Protein AF-A0A8H5LXK2-F1 (afdb_monomer_lite)

Secondary structure (DSSP, 8-state):
----S--------------------------S---SSSHHHHHHHHHHHHHTT--S-EEEEEEEE-TTSPEEEEEEEES----B-HHHHHHHHHHHHHH-GGGT--TT-BGGGT-TT---SSHHHHHH-BHHHHHTT-S-PPP-GGG--TT--HHHHHHHGGGSPPSS-TTT-STTHHHHIIIIITTTT-TT--S-HHHHHHTT--PPP---SS--TTT-TT------PPPP---BTTTB--B--HHHHHHHHHHHHTTTB-TTT--BSS-HHHHHHHHS---------

pLDDT: mean 71.02, std 19.87, range [22.08, 96.06]

Organism: NCBI:txid182062

Sequence (289 aa):
MFFDKILLLLAFLALPAVHSQLLGLPVKRQDAVRNVLDLDFDQFVQQILDDWNVSAGLGVAIVQKKADDTWSIETKGYGIAEGDGSKTFTAMATGLLVSNESLSLSWKTKITSILPDWGLNDSYATSHSIILDLMGHRTGLPHHDLMYEANVSSSDMLTRIKYLKPSAEFREEWHYARFVKDNIFVPLGLNQTTFDSNSAEKSGYLAQGFVRDKVNETENIFGRGIPRVLPIGILISGAGGAVMSVKDAATWLQSLLLLGQNPATGEVVIPSEVVETTVSGLGIVFGIA

Foldseek 3Di:
DPPPPDDDDDDDDDDDDDDDPPDPDPPPPVLPPDDPCDPVVVVVLVCVCVVLVAQAKDKDWDWDQHPVRDIDIDIDMDHHDWDKDQLLVLLLVVLVCCPPPVNVHHQQAQVCVVDVLAAALDPCLNGRDGNVCVSVVQSQQDDDPVQPDPPQDPSNVRNCNNVGDGQDDGNADPRDFVVCCPVPCVVVVVVQDTPDPVSNVVVVNDDDDDDAPPDPCVVDPPDNHDHDDDPDDDADRNVTDRIDHSVVVNQVVVCLVVLQARPVPRDRNGHSVSSCVSPDDDDPPDDDD

Structure (mmCIF, N/CA/C/O backbone):
data_AF-A0A8H5LXK2-F1
#
_entry.id   AF-A0A8H5LXK2-F1
#
loop_
_atom_site.group_PDB
_atom_site.id
_atom_site.type_symbol
_atom_site.label_atom_id
_atom_site.label_alt_id
_atom_site.label_comp_id
_atom_site.label_asym_id
_atom_site.label_entity_id
_atom_site.label_seq_id
_atom_site.pdbx_PDB_ins_code
_atom_site.Cartn_x
_atom_site.Cartn_y
_atom_site.Cartn_z
_atom_site.occupancy
_atom_site.B_iso_or_equiv
_atom_site.auth_seq_id
_atom_site.auth_comp_id
_atom_site.auth_asym_id
_atom_site.auth_atom_id
_atom_site.pdbx_PDB_model_num
ATOM 1 N N . MET A 1 1 ? -19.174 -58.463 -8.163 1.00 38.31 1 MET A N 1
ATOM 2 C CA . MET A 1 1 ? -19.222 -58.309 -6.691 1.00 38.31 1 MET A CA 1
ATOM 3 C C . MET A 1 1 ? -18.187 -57.250 -6.326 1.00 38.31 1 MET A C 1
ATOM 5 O O . MET A 1 1 ? -17.068 -57.404 -6.790 1.00 38.31 1 MET A O 1
ATOM 9 N N . PHE A 1 2 ? -18.572 -56.190 -5.598 1.00 28.41 2 PHE A N 1
ATOM 10 C CA . PHE A 1 2 ? -17.819 -54.925 -5.380 1.00 28.41 2 PHE A CA 1
ATOM 11 C C . PHE A 1 2 ? -17.854 -53.842 -6.491 1.00 28.41 2 PHE A C 1
ATOM 13 O O . PHE A 1 2 ? -16.866 -53.155 -6.705 1.00 28.41 2 PHE A O 1
ATOM 20 N N . PHE A 1 3 ? -19.010 -53.604 -7.130 1.00 27.69 3 PHE A N 1
ATOM 21 C CA . PHE A 1 3 ? -19.255 -52.373 -7.919 1.00 27.69 3 PHE A CA 1
ATOM 22 C C . PHE A 1 3 ? -20.717 -51.867 -7.803 1.00 27.69 3 PHE A C 1
ATOM 24 O O . PHE A 1 3 ? -21.325 -51.474 -8.788 1.00 27.69 3 PHE A O 1
ATOM 31 N N . ASP A 1 4 ? -21.294 -51.878 -6.590 1.00 28.50 4 ASP A N 1
ATOM 32 C CA . ASP A 1 4 ? -22.741 -51.633 -6.367 1.00 28.50 4 ASP A CA 1
ATOM 33 C C . ASP A 1 4 ? -23.089 -50.603 -5.267 1.00 28.50 4 ASP A C 1
ATOM 35 O O . ASP A 1 4 ? -24.228 -50.546 -4.804 1.00 28.50 4 ASP A O 1
ATOM 39 N N . LYS A 1 5 ? -22.138 -49.777 -4.800 1.00 28.64 5 LYS A N 1
ATOM 40 C CA . LYS A 1 5 ? -22.424 -48.712 -3.812 1.00 28.64 5 LYS A CA 1
ATOM 41 C C . LYS A 1 5 ? -21.629 -47.429 -4.060 1.00 28.64 5 LYS A C 1
ATOM 43 O O . LYS A 1 5 ? -20.583 -47.232 -3.456 1.00 28.64 5 LYS A O 1
ATOM 48 N N . ILE A 1 6 ? -22.166 -46.582 -4.937 1.00 28.67 6 ILE A N 1
ATOM 49 C CA . ILE A 1 6 ? -22.451 -45.138 -4.763 1.00 28.67 6 ILE A CA 1
ATOM 50 C C . ILE A 1 6 ? -23.011 -44.667 -6.118 1.00 28.67 6 ILE A C 1
ATOM 52 O O . ILE A 1 6 ? -22.317 -44.200 -7.014 1.00 28.67 6 ILE A O 1
ATOM 56 N N . LEU A 1 7 ? -24.310 -44.912 -6.272 1.00 24.70 7 LEU A N 1
ATOM 57 C CA . LEU A 1 7 ? -25.191 -44.345 -7.290 1.00 24.70 7 LEU A CA 1
ATOM 58 C C . LEU A 1 7 ? -26.263 -43.547 -6.522 1.00 24.70 7 LEU A C 1
ATOM 60 O O . LEU A 1 7 ? -26.479 -43.848 -5.347 1.00 24.70 7 LEU A O 1
ATOM 64 N N . LEU A 1 8 ? -26.965 -42.624 -7.196 1.00 25.28 8 LEU A N 1
ATOM 65 C CA . LEU A 1 8 ? -27.846 -41.563 -6.655 1.00 25.28 8 LEU A CA 1
ATOM 66 C C . LEU A 1 8 ? -27.056 -40.275 -6.309 1.00 25.28 8 LEU A C 1
ATOM 68 O O . LEU A 1 8 ? -26.153 -40.313 -5.484 1.00 25.28 8 LEU A O 1
ATOM 72 N N . LEU A 1 9 ? -27.356 -39.101 -6.882 1.00 22.08 9 LEU A N 1
ATOM 73 C CA . LEU A 1 9 ? -28.396 -38.779 -7.870 1.00 22.08 9 LEU A CA 1
ATOM 74 C C . LEU A 1 9 ? -28.008 -37.510 -8.660 1.00 22.08 9 LEU A C 1
ATOM 76 O O . LEU A 1 9 ? -27.685 -36.485 -8.068 1.00 22.08 9 LEU A O 1
ATOM 80 N N . LEU A 1 10 ? -28.063 -37.587 -9.992 1.00 23.38 10 LEU A N 1
ATOM 81 C CA . LEU A 1 10 ? -27.993 -36.457 -10.931 1.00 23.38 10 LEU A CA 1
ATOM 82 C C . LEU A 1 10 ? -29.334 -36.358 -11.687 1.00 23.38 10 LEU A C 1
ATOM 84 O O . LEU A 1 10 ? -30.041 -37.362 -11.770 1.00 23.38 10 LEU A O 1
ATOM 88 N N . ALA A 1 11 ? -29.605 -35.194 -12.303 1.00 22.22 11 ALA A N 1
ATOM 89 C CA . ALA A 1 11 ? -30.846 -34.797 -13.010 1.00 22.22 11 ALA A CA 1
ATOM 90 C C . ALA A 1 11 ? -32.007 -34.370 -12.070 1.00 22.22 11 ALA A C 1
ATOM 92 O O . ALA A 1 11 ? -32.194 -34.978 -11.023 1.00 22.22 11 ALA A O 1
ATOM 93 N N . PHE A 1 12 ? -32.826 -33.333 -12.317 1.00 23.84 12 PHE A N 1
ATOM 94 C CA . PHE A 1 12 ? -33.061 -32.392 -13.445 1.00 23.84 12 PHE A CA 1
ATOM 95 C C . PHE A 1 12 ? -33.415 -30.976 -12.871 1.00 23.84 12 PHE A C 1
ATOM 97 O O . PHE A 1 12 ? -33.528 -30.855 -11.656 1.00 23.84 12 PHE A O 1
ATOM 104 N N . LEU A 1 13 ? -33.628 -29.856 -13.595 1.00 22.75 13 LEU A N 1
ATOM 105 C CA . LEU A 1 13 ? -33.752 -29.571 -15.044 1.00 22.75 13 LEU A CA 1
ATOM 106 C C . LEU A 1 13 ? -33.087 -28.205 -15.416 1.00 22.75 13 LEU A C 1
ATOM 108 O O . LEU A 1 13 ? -31.913 -28.028 -15.111 1.00 22.75 13 LEU A O 1
ATOM 112 N N . ALA A 1 14 ? -33.779 -27.258 -16.081 1.00 25.17 14 ALA A N 1
ATOM 113 C CA . ALA A 1 14 ? -33.254 -25.958 -16.540 1.00 25.17 14 ALA A CA 1
ATOM 114 C C . ALA A 1 14 ? -34.284 -24.798 -16.459 1.00 25.17 14 ALA A C 1
ATOM 116 O O . ALA A 1 14 ? -35.472 -25.041 -16.656 1.00 25.17 14 ALA A O 1
ATOM 117 N N . LEU A 1 15 ? -33.773 -23.555 -16.315 1.00 26.66 15 LEU A N 1
ATOM 118 C CA . LEU A 1 15 ? -34.422 -22.228 -16.517 1.00 26.66 15 LEU A CA 1
ATOM 119 C C . LEU A 1 15 ? -35.574 -21.806 -15.560 1.00 26.66 15 LEU A C 1
ATOM 121 O O . LEU A 1 15 ? -36.293 -22.657 -15.050 1.00 26.66 15 LEU A O 1
ATOM 125 N N . PRO A 1 16 ? -35.882 -20.491 -15.434 1.00 34.12 16 PRO A N 1
ATOM 126 C CA . PRO A 1 16 ? -35.006 -19.311 -15.370 1.00 34.12 16 PRO A CA 1
ATOM 127 C C . PRO A 1 16 ? -35.303 -18.443 -14.111 1.00 34.12 16 PRO A C 1
ATOM 129 O O . PRO A 1 16 ? -36.032 -18.850 -13.211 1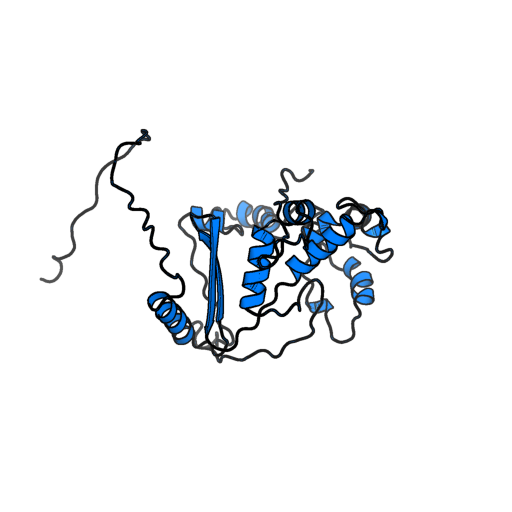.00 34.12 16 PRO A O 1
ATOM 132 N N . ALA A 1 17 ? -34.740 -17.231 -14.033 1.00 41.62 17 ALA A N 1
ATOM 133 C CA . ALA A 1 17 ? -34.873 -16.325 -12.886 1.00 41.62 17 ALA A CA 1
ATOM 134 C C . ALA A 1 17 ? -36.328 -15.943 -12.522 1.00 41.62 17 ALA A C 1
ATOM 136 O O . ALA A 1 17 ? -37.045 -15.363 -13.337 1.00 41.62 17 ALA A O 1
ATOM 137 N N . VAL A 1 18 ? -36.709 -16.155 -11.256 1.00 28.97 18 VAL A N 1
ATOM 138 C CA . VAL A 1 18 ? -37.898 -15.569 -10.606 1.00 28.97 18 VAL A CA 1
ATOM 139 C C . VAL A 1 18 ? -37.522 -15.116 -9.189 1.00 28.97 18 VAL A C 1
ATOM 141 O O . VAL A 1 18 ? -36.742 -15.773 -8.503 1.00 28.97 18 VAL A O 1
ATOM 144 N N . HIS A 1 19 ? -38.054 -13.968 -8.762 1.00 41.56 19 HIS A N 1
ATOM 145 C CA . HIS A 1 19 ? -37.852 -13.399 -7.425 1.00 41.56 19 HIS A CA 1
ATOM 146 C C . HIS A 1 19 ? -38.413 -14.283 -6.296 1.00 41.56 19 HIS A C 1
ATOM 148 O O . HIS A 1 19 ? -39.570 -14.692 -6.341 1.00 41.56 19 HIS A O 1
ATOM 154 N N . SER A 1 20 ? -37.637 -14.435 -5.218 1.00 29.42 20 SER A N 1
ATOM 155 C CA . SER A 1 20 ? -38.092 -14.870 -3.887 1.00 29.42 20 SER A CA 1
ATOM 156 C C . SER A 1 20 ? -36.982 -14.533 -2.869 1.00 29.42 20 SER A C 1
ATOM 158 O O . SER A 1 20 ? -35.868 -15.005 -3.054 1.00 29.42 20 SER A O 1
ATOM 160 N N . GLN A 1 21 ? -37.125 -13.770 -1.776 1.00 39.97 21 GLN A N 1
ATOM 161 C CA . GLN A 1 21 ? -38.304 -13.299 -1.027 1.00 39.97 21 GLN A CA 1
ATOM 162 C C . GLN A 1 21 ? -39.436 -14.324 -0.866 1.00 39.97 21 GLN A C 1
ATOM 164 O O . GLN A 1 21 ? -40.604 -13.959 -0.827 1.00 39.97 21 GLN A O 1
ATOM 169 N N . LEU A 1 22 ? -39.105 -15.617 -0.751 1.00 40.09 22 LEU A N 1
ATOM 170 C CA . LEU A 1 22 ? -40.099 -16.633 -0.379 1.00 40.09 22 LEU A CA 1
ATOM 171 C C . LEU A 1 22 ? -39.509 -17.934 0.196 1.00 40.09 22 LEU A C 1
ATOM 173 O O . LEU A 1 22 ? -39.960 -19.028 -0.116 1.00 40.09 22 LEU A O 1
ATOM 177 N N . LEU A 1 23 ? -38.539 -17.814 1.102 1.00 34.75 23 LEU A N 1
ATOM 178 C CA . LEU A 1 23 ? -38.281 -18.836 2.119 1.00 34.75 23 LEU A CA 1
ATOM 179 C C . LEU A 1 23 ? -37.967 -18.116 3.429 1.00 34.75 23 LEU A C 1
ATOM 181 O O . LEU A 1 23 ? -36.828 -17.739 3.688 1.00 34.75 23 LEU A O 1
ATOM 185 N N . GLY A 1 24 ? -39.003 -17.912 4.247 1.00 39.06 24 GLY A N 1
ATOM 186 C CA . GLY A 1 24 ? -38.910 -17.353 5.600 1.00 39.06 24 GLY A CA 1
ATOM 187 C C . GLY A 1 24 ? -38.271 -18.321 6.597 1.00 39.06 24 GLY A C 1
ATOM 188 O O . GLY A 1 24 ? -38.792 -18.517 7.692 1.00 39.06 24 GLY A O 1
ATOM 189 N N . LEU A 1 25 ? -37.161 -18.953 6.210 1.00 31.41 25 LEU A N 1
ATOM 190 C CA . LEU A 1 25 ? -36.273 -19.609 7.154 1.00 31.41 25 LEU A CA 1
ATOM 191 C C . LEU A 1 25 ? -35.722 -18.514 8.072 1.00 31.41 25 LEU A C 1
ATOM 193 O O . LEU A 1 25 ? -35.219 -17.508 7.562 1.00 31.41 25 LEU A O 1
ATOM 197 N N . PRO A 1 26 ? -35.789 -18.668 9.404 1.00 31.25 26 PRO A N 1
ATOM 198 C CA . PRO A 1 26 ? -35.091 -17.755 10.281 1.00 31.25 26 PRO A CA 1
ATOM 199 C C . PRO A 1 26 ? -33.598 -17.923 10.013 1.00 31.25 26 PRO A C 1
ATOM 201 O O . PRO A 1 26 ? -32.975 -18.881 10.477 1.00 31.25 26 PRO A O 1
ATOM 204 N N . VAL A 1 27 ? -33.008 -16.958 9.303 1.00 37.16 27 VAL A N 1
ATOM 205 C CA . VAL A 1 27 ? -31.593 -16.654 9.481 1.00 37.16 27 VAL A CA 1
ATOM 206 C C . VAL A 1 27 ? -31.481 -16.222 10.935 1.00 37.16 27 VAL A C 1
ATOM 208 O O . VAL A 1 27 ? -31.687 -15.058 11.274 1.00 37.16 27 VAL A O 1
ATOM 211 N N . LYS A 1 28 ? -31.204 -17.189 11.815 1.00 34.34 28 LYS A N 1
ATOM 212 C CA . LYS A 1 28 ? -30.635 -16.903 13.122 1.00 34.34 28 LYS A CA 1
ATOM 213 C C . LYS A 1 28 ? -29.304 -16.232 12.832 1.00 34.34 28 LYS A C 1
ATOM 215 O O . LYS A 1 28 ? -28.291 -16.909 12.666 1.00 34.34 28 LYS A O 1
ATOM 220 N N . ARG A 1 29 ? -29.322 -14.900 12.755 1.00 44.38 29 ARG A N 1
ATOM 221 C CA . ARG A 1 29 ? -28.127 -14.111 13.003 1.00 44.38 29 ARG A CA 1
ATOM 222 C C . ARG A 1 29 ? -27.636 -14.598 14.356 1.00 44.38 29 ARG A C 1
ATOM 224 O O . ARG A 1 29 ? -28.382 -14.596 15.334 1.00 44.38 29 ARG A O 1
ATOM 231 N N . GLN A 1 30 ? -26.457 -15.202 14.366 1.00 41.41 30 GLN A N 1
ATOM 232 C CA . GLN A 1 30 ? -25.915 -15.765 15.585 1.00 41.41 30 GLN A CA 1
ATOM 233 C C . GLN A 1 30 ? -25.376 -14.570 16.372 1.00 41.41 30 GLN A C 1
ATOM 235 O O . GLN A 1 30 ? -24.220 -14.200 16.239 1.00 41.41 30 GLN A O 1
ATOM 240 N N . ASP A 1 31 ? -26.267 -13.906 17.117 1.00 44.31 31 ASP A N 1
ATOM 241 C CA . ASP A 1 31 ? -26.002 -12.621 17.787 1.00 44.31 31 ASP A CA 1
ATOM 242 C C . ASP A 1 31 ? -24.993 -12.740 18.949 1.00 44.31 31 ASP A C 1
ATOM 244 O O . ASP A 1 31 ? -24.617 -11.750 19.574 1.00 44.31 31 ASP A O 1
ATOM 248 N N . ALA A 1 32 ? -24.501 -13.953 19.215 1.00 48.88 32 ALA A N 1
ATOM 249 C CA . ALA A 1 32 ? -23.258 -14.161 19.934 1.00 48.88 32 ALA A CA 1
ATOM 250 C C . ALA A 1 32 ? -22.080 -13.944 18.973 1.00 48.88 32 ALA A C 1
ATOM 252 O O . ALA A 1 32 ? -21.818 -14.786 18.112 1.00 48.88 32 ALA A O 1
ATOM 253 N N . VAL A 1 33 ? -21.339 -12.848 19.167 1.00 54.84 33 VAL A N 1
ATOM 254 C CA . VAL A 1 33 ? -20.007 -12.660 18.575 1.00 54.84 33 VAL A CA 1
ATOM 255 C C . VAL A 1 33 ? -19.104 -13.781 19.098 1.00 54.84 33 VAL A C 1
ATOM 257 O O . VAL A 1 33 ? -18.552 -13.690 20.193 1.00 54.84 33 VAL A O 1
ATOM 260 N N . ARG A 1 34 ? -19.014 -14.882 18.345 1.00 66.06 34 ARG A N 1
ATOM 261 C CA . ARG A 1 34 ? -18.034 -15.945 18.574 1.00 66.06 34 ARG A CA 1
ATOM 262 C C . ARG A 1 34 ? -16.666 -15.357 18.241 1.00 66.06 34 ARG A C 1
ATOM 264 O O . ARG A 1 34 ? -16.496 -14.848 17.136 1.00 66.06 34 ARG A O 1
ATOM 271 N N . ASN A 1 35 ? -15.731 -15.427 19.188 1.00 75.88 35 ASN A N 1
ATOM 272 C CA . ASN A 1 35 ? -14.331 -15.087 18.938 1.00 75.88 35 ASN A CA 1
ATOM 273 C C . ASN A 1 35 ? -13.857 -15.857 17.703 1.00 75.88 35 ASN A C 1
ATOM 275 O O . ASN A 1 35 ? -14.030 -17.074 17.643 1.00 75.88 35 ASN A O 1
ATOM 279 N N . VAL A 1 36 ? -13.298 -15.160 16.721 1.00 84.00 36 VAL A N 1
ATOM 280 C CA . VAL A 1 36 ? -12.831 -15.787 15.481 1.00 84.00 36 VAL A CA 1
ATOM 281 C C . VAL A 1 36 ? -11.477 -16.471 15.691 1.00 84.00 36 VAL A C 1
ATOM 283 O O . VAL A 1 36 ? -11.198 -17.471 15.039 1.00 84.00 36 VAL A O 1
ATOM 286 N N . LEU A 1 37 ? -10.657 -15.998 16.638 1.00 87.06 37 LEU A N 1
ATOM 287 C CA . LEU A 1 37 ? -9.364 -16.596 17.008 1.00 87.06 37 LEU A CA 1
ATOM 288 C C . LEU A 1 37 ? -9.515 -17.650 18.122 1.00 87.06 37 LEU A C 1
ATOM 290 O O . LEU A 1 37 ? -8.807 -17.626 19.140 1.00 87.06 37 LEU A O 1
ATOM 294 N N . ASP A 1 38 ? -10.473 -18.558 17.938 1.00 88.88 38 ASP A N 1
ATOM 295 C CA . ASP A 1 38 ? -10.785 -19.640 18.871 1.00 88.88 38 ASP A CA 1
ATOM 296 C C . ASP A 1 38 ? -9.916 -20.902 18.676 1.00 88.88 38 ASP A C 1
ATOM 298 O O . ASP A 1 38 ? -8.893 -20.881 17.992 1.00 88.88 38 ASP A O 1
ATOM 302 N N . LEU A 1 39 ? -10.294 -22.001 19.340 1.00 88.50 39 LEU A N 1
ATOM 303 C CA . LEU A 1 39 ? -9.554 -23.265 19.305 1.00 88.50 39 LEU A CA 1
ATOM 304 C C . LEU A 1 39 ? -9.608 -23.971 17.941 1.00 88.50 39 LEU A C 1
ATOM 306 O O . LEU A 1 39 ? -8.663 -24.686 17.612 1.00 88.50 39 LEU A O 1
ATOM 310 N N . ASP A 1 40 ? -10.671 -23.776 17.155 1.00 89.50 40 ASP A N 1
ATOM 311 C CA . ASP A 1 40 ? -10.774 -24.363 15.814 1.00 89.50 40 ASP A CA 1
ATOM 312 C C . ASP A 1 40 ? -9.818 -23.610 14.869 1.00 89.50 40 ASP A C 1
ATOM 314 O O . ASP A 1 40 ? -9.085 -24.223 14.089 1.00 89.50 40 ASP A O 1
ATOM 318 N N . PHE A 1 41 ? -9.748 -22.278 15.007 1.00 88.38 41 PHE A N 1
ATOM 319 C CA . PHE A 1 41 ? -8.774 -21.445 14.297 1.00 88.38 41 PHE A CA 1
ATOM 320 C C . PHE A 1 41 ? -7.325 -21.740 14.722 1.00 88.38 41 PHE A C 1
ATOM 322 O O . PHE A 1 41 ? -6.438 -21.804 13.872 1.00 88.38 41 PHE A O 1
ATOM 329 N N . ASP A 1 42 ? -7.069 -21.991 16.012 1.00 87.94 42 ASP A N 1
ATOM 330 C CA . ASP A 1 42 ? -5.745 -22.412 16.491 1.00 87.94 42 ASP A CA 1
ATOM 331 C C . ASP A 1 42 ? -5.287 -23.719 15.857 1.00 87.94 42 ASP A C 1
ATOM 333 O O . ASP A 1 42 ? -4.153 -23.807 15.392 1.00 87.94 42 ASP A O 1
ATOM 337 N N . GLN A 1 43 ? -6.160 -24.728 15.822 1.00 89.00 43 GLN A N 1
ATOM 338 C CA . GLN A 1 43 ? -5.848 -26.013 15.201 1.00 89.00 43 GLN A CA 1
ATOM 339 C C . GLN A 1 43 ? -5.591 -25.850 13.703 1.00 89.00 43 GLN A C 1
ATOM 341 O O . GLN A 1 43 ? -4.634 -26.424 13.194 1.00 89.00 43 GLN A O 1
ATOM 346 N N . PHE A 1 44 ? -6.372 -25.016 13.011 1.00 88.12 44 PHE A N 1
ATOM 347 C CA . PHE A 1 44 ? -6.145 -24.685 11.605 1.00 88.12 44 PHE A CA 1
ATOM 348 C C . PHE A 1 44 ? -4.780 -24.017 11.362 1.00 88.12 44 PHE A C 1
ATOM 350 O O . PHE A 1 44 ? -4.050 -24.431 10.461 1.00 88.12 44 PHE A O 1
ATOM 357 N N . VAL A 1 45 ? -4.393 -23.025 12.174 1.00 85.06 45 VAL A N 1
ATOM 358 C CA . VAL A 1 45 ? -3.088 -22.359 12.027 1.00 85.06 45 VAL A CA 1
ATOM 359 C C . VAL A 1 45 ? -1.933 -23.298 12.373 1.00 85.06 45 VAL A C 1
ATOM 361 O O . VAL A 1 45 ? -0.963 -23.341 11.622 1.00 85.06 45 VAL A O 1
ATOM 364 N N . GLN A 1 46 ? -2.025 -24.077 13.455 1.00 84.50 46 GLN A N 1
ATOM 365 C CA . GLN A 1 46 ? -0.983 -25.051 13.807 1.00 84.50 46 GLN A CA 1
ATOM 366 C C . GLN A 1 46 ? -0.843 -26.130 12.727 1.00 84.50 46 GLN A C 1
ATOM 368 O O . GLN A 1 46 ? 0.272 -26.411 12.303 1.00 84.50 46 GLN A O 1
ATOM 373 N N . GLN A 1 47 ? -1.956 -26.644 12.192 1.00 84.38 47 GLN A N 1
ATOM 374 C CA . GLN A 1 47 ? -1.942 -27.590 11.074 1.00 84.38 47 GLN A CA 1
ATOM 375 C C . GLN A 1 47 ? -1.247 -26.997 9.838 1.00 84.38 47 GLN A C 1
ATOM 377 O O . GLN A 1 47 ? -0.460 -27.690 9.203 1.00 84.38 47 GLN A O 1
ATOM 382 N N . ILE A 1 48 ? -1.458 -25.712 9.521 1.00 81.44 48 ILE A N 1
ATOM 383 C CA . ILE A 1 48 ? -0.716 -25.028 8.447 1.00 81.44 48 ILE A CA 1
ATOM 384 C C . ILE A 1 48 ? 0.778 -24.918 8.779 1.00 81.44 48 ILE A C 1
ATOM 386 O O . ILE A 1 48 ? 1.606 -25.215 7.921 1.00 81.44 48 ILE A O 1
ATOM 390 N N . LEU A 1 49 ? 1.148 -24.505 9.994 1.00 77.19 49 LEU A N 1
ATOM 391 C CA . LEU A 1 49 ? 2.558 -24.387 10.383 1.00 77.19 49 LEU A CA 1
ATOM 392 C C . LEU A 1 49 ? 3.276 -25.747 10.319 1.00 77.19 49 LEU A C 1
ATOM 394 O O . LEU A 1 49 ? 4.390 -25.810 9.797 1.00 77.19 49 LEU A O 1
ATOM 398 N N . ASP A 1 50 ? 2.618 -26.827 10.744 1.00 79.12 50 ASP A N 1
ATOM 399 C CA . ASP A 1 50 ? 3.127 -28.202 10.697 1.00 79.12 50 ASP A CA 1
ATOM 400 C C . ASP A 1 50 ? 3.193 -28.761 9.260 1.00 79.12 50 ASP A C 1
ATOM 402 O O . ASP A 1 50 ? 4.242 -29.253 8.833 1.00 79.12 50 ASP A O 1
ATOM 406 N N . ASP A 1 51 ? 2.115 -28.649 8.470 1.00 76.19 51 ASP A N 1
ATOM 407 C CA . ASP A 1 51 ? 2.046 -29.161 7.086 1.00 76.19 51 ASP A CA 1
ATOM 408 C C . ASP A 1 51 ? 3.073 -28.497 6.161 1.00 76.19 51 ASP A C 1
ATOM 410 O O . ASP A 1 51 ? 3.605 -29.124 5.235 1.00 76.19 51 ASP A O 1
ATOM 414 N N . TRP A 1 52 ? 3.355 -27.218 6.413 1.00 68.62 52 TRP A N 1
ATOM 415 C CA . TRP A 1 52 ? 4.313 -26.417 5.658 1.00 68.62 52 TRP A CA 1
ATOM 416 C C . TRP A 1 52 ? 5.693 -26.359 6.335 1.00 68.62 52 TRP A C 1
ATOM 418 O O . TRP A 1 52 ? 6.625 -25.800 5.753 1.00 68.62 52 TRP A O 1
ATOM 428 N N . ASN A 1 53 ? 5.846 -26.980 7.514 1.00 68.06 53 ASN A N 1
ATOM 429 C CA . ASN A 1 53 ? 7.065 -27.009 8.327 1.00 68.06 53 ASN A CA 1
ATOM 430 C C . ASN A 1 53 ? 7.644 -25.600 8.578 1.00 68.06 53 ASN A C 1
ATOM 432 O O . ASN A 1 53 ? 8.848 -25.391 8.477 1.00 68.06 53 ASN A O 1
ATOM 436 N N . VAL A 1 54 ? 6.807 -24.591 8.825 1.00 61.62 54 VAL A N 1
ATOM 437 C CA . VAL A 1 54 ? 7.240 -23.185 8.871 1.00 61.62 54 VAL A CA 1
ATOM 438 C C . VAL A 1 54 ? 7.877 -22.870 10.227 1.00 61.62 54 VAL A C 1
ATOM 440 O O . VAL A 1 54 ? 7.207 -22.869 11.251 1.00 61.62 54 VAL A O 1
ATOM 443 N N . SER A 1 55 ? 9.178 -22.550 10.243 1.00 57.56 55 SER A N 1
ATOM 444 C CA . SER A 1 55 ? 9.873 -22.099 11.468 1.00 57.56 55 SER A CA 1
ATOM 445 C C . SER A 1 55 ? 9.672 -20.613 11.785 1.00 57.56 55 SER A C 1
ATOM 447 O O . SER A 1 55 ? 10.116 -20.140 12.831 1.00 57.56 55 SER A O 1
ATOM 449 N N . ALA A 1 56 ? 9.116 -19.855 10.841 1.00 58.34 56 ALA A N 1
ATOM 450 C CA . ALA A 1 56 ? 8.664 -18.487 11.055 1.00 58.34 56 ALA A CA 1
ATOM 451 C C . ALA A 1 56 ? 7.271 -18.494 11.702 1.00 58.34 56 ALA A C 1
ATOM 453 O O . ALA A 1 56 ? 6.602 -19.521 11.764 1.00 58.34 56 ALA A O 1
ATOM 454 N N . GLY A 1 57 ? 6.839 -17.344 12.199 1.00 67.38 57 GLY A N 1
ATOM 455 C CA . GLY A 1 57 ? 5.537 -17.195 12.823 1.00 67.38 57 GLY A CA 1
ATOM 456 C C . GLY A 1 57 ? 4.496 -16.483 11.972 1.00 67.38 57 GLY A C 1
ATOM 457 O O . GLY A 1 57 ? 4.809 -15.801 10.999 1.00 67.38 57 GLY A O 1
ATOM 458 N N . LEU A 1 58 ? 3.247 -16.588 12.422 1.00 75.88 58 LEU A N 1
ATOM 459 C CA . LEU A 1 58 ? 2.100 -15.838 11.925 1.00 75.88 58 LEU A CA 1
ATOM 460 C C . LEU A 1 58 ? 1.581 -14.887 13.010 1.00 75.88 58 LEU A C 1
ATOM 462 O O . LEU A 1 58 ? 1.401 -15.278 14.163 1.00 75.88 58 LEU A O 1
ATOM 466 N N . GLY A 1 59 ? 1.295 -13.645 12.626 1.00 79.25 59 GLY A N 1
ATOM 467 C CA . GLY A 1 59 ? 0.576 -12.676 13.446 1.00 79.25 59 GLY A CA 1
ATOM 468 C C . GLY A 1 59 ? -0.787 -12.373 12.832 1.00 79.25 59 GLY A C 1
ATOM 469 O O . GLY A 1 59 ? -0.852 -11.983 11.670 1.00 79.25 59 GLY A O 1
ATOM 470 N N . VAL A 1 60 ? -1.869 -12.541 13.596 1.00 84.12 60 VAL A N 1
ATOM 471 C CA . VAL A 1 60 ? -3.247 -12.328 13.126 1.00 84.12 60 VAL A CA 1
ATOM 472 C C . VAL A 1 60 ? -3.934 -11.272 13.982 1.00 84.12 60 VAL A C 1
ATOM 474 O O . VAL A 1 60 ? -3.983 -11.399 15.205 1.00 84.12 60 VAL A O 1
ATOM 477 N N . ALA A 1 61 ? -4.485 -10.250 13.330 1.00 82.75 61 ALA A N 1
ATOM 478 C CA . ALA A 1 61 ? -5.340 -9.235 13.931 1.00 82.75 61 ALA A CA 1
ATOM 479 C C . ALA A 1 61 ? -6.718 -9.263 13.265 1.00 82.75 61 ALA A C 1
ATOM 481 O O . ALA A 1 61 ? -6.818 -9.232 12.040 1.00 82.75 61 ALA A O 1
ATOM 482 N N . ILE A 1 62 ? -7.776 -9.274 14.071 1.00 86.75 62 ILE A N 1
ATOM 483 C CA . ILE A 1 62 ? -9.162 -9.170 13.623 1.00 86.75 62 ILE A CA 1
ATOM 484 C C . ILE A 1 62 ? -9.788 -7.964 14.316 1.00 86.75 62 ILE A C 1
ATOM 486 O O . ILE A 1 62 ? -9.794 -7.866 15.542 1.00 86.75 62 ILE A O 1
ATOM 490 N N . VAL A 1 63 ? -10.308 -7.039 13.509 1.00 87.19 63 VAL A N 1
ATOM 491 C CA . VAL A 1 63 ? -11.002 -5.826 13.950 1.00 87.19 63 VAL A CA 1
ATOM 492 C C . VAL A 1 63 ? -12.401 -5.856 13.352 1.00 87.19 63 VAL A C 1
ATOM 494 O O . VAL A 1 63 ? -12.554 -5.872 12.133 1.00 87.19 63 VAL A O 1
ATOM 497 N N . GLN A 1 64 ? -13.425 -5.891 14.201 1.00 87.44 64 GLN A N 1
ATOM 498 C CA . GLN A 1 64 ? -14.824 -5.987 13.779 1.00 87.44 64 GLN A CA 1
ATOM 499 C C . GLN A 1 64 ? -15.672 -4.933 14.481 1.00 87.44 64 GLN A C 1
ATOM 501 O O . GLN A 1 64 ? -15.571 -4.770 15.696 1.00 87.44 64 GLN A O 1
ATOM 506 N N . LYS A 1 65 ? -16.558 -4.264 13.738 1.00 86.31 65 LYS A N 1
ATOM 507 C CA . LYS A 1 65 ? -17.607 -3.435 14.335 1.00 86.31 65 LYS A CA 1
ATOM 508 C C . LYS A 1 65 ? -18.788 -4.326 14.725 1.00 86.31 65 LYS A C 1
ATOM 510 O O . LYS A 1 65 ? -19.287 -5.090 13.897 1.00 86.31 65 LYS A O 1
ATOM 515 N N . LYS A 1 66 ? -19.216 -4.253 15.981 1.00 84.62 66 LYS A N 1
ATOM 516 C CA . LYS A 1 66 ? -20.364 -4.993 16.513 1.00 84.62 66 LYS A CA 1
ATOM 517 C C . LYS A 1 66 ? -21.673 -4.261 16.205 1.00 84.62 66 LYS A C 1
ATOM 519 O O . LYS A 1 66 ? -21.684 -3.115 15.765 1.00 84.62 66 LYS A O 1
ATOM 524 N N . ALA A 1 67 ? -22.795 -4.940 16.441 1.00 83.50 67 ALA A N 1
ATOM 525 C CA . ALA A 1 67 ? -24.134 -4.398 16.194 1.00 83.50 67 ALA A CA 1
ATOM 526 C C . ALA A 1 67 ? -24.547 -3.267 17.162 1.00 83.50 67 ALA A C 1
ATOM 528 O O . ALA A 1 67 ? -25.515 -2.568 16.885 1.00 83.50 67 ALA A O 1
ATOM 529 N N . ASP A 1 68 ? -23.824 -3.092 18.272 1.00 85.75 68 ASP A N 1
ATOM 530 C CA . ASP A 1 68 ? -23.977 -2.010 19.255 1.00 85.75 68 ASP A CA 1
ATOM 531 C C . ASP A 1 68 ? -23.012 -0.830 18.998 1.00 85.75 68 ASP A C 1
ATOM 533 O O . ASP A 1 68 ? -22.750 -0.031 19.894 1.00 85.75 68 ASP A O 1
ATOM 537 N N . ASP A 1 69 ? -22.451 -0.752 17.785 1.00 81.12 69 ASP A N 1
ATOM 538 C CA . ASP A 1 69 ? -21.403 0.182 17.351 1.00 81.12 69 ASP A CA 1
ATOM 539 C C . ASP A 1 69 ? -20.069 0.118 18.126 1.00 81.12 69 ASP A C 1
ATOM 541 O O . ASP A 1 69 ? -19.143 0.868 17.803 1.00 81.12 69 ASP A O 1
ATOM 545 N N . THR A 1 70 ? -19.900 -0.819 19.068 1.00 85.56 70 THR A N 1
ATOM 546 C CA . THR A 1 70 ? -18.607 -1.065 19.729 1.00 85.56 70 THR A CA 1
ATOM 547 C C . THR A 1 70 ? -17.668 -1.907 18.858 1.00 85.56 70 THR A C 1
ATOM 549 O O . THR A 1 70 ? -18.077 -2.540 17.882 1.00 85.56 70 THR A O 1
ATOM 552 N N . TRP A 1 71 ? -16.381 -1.946 19.210 1.00 84.81 71 TRP A N 1
ATOM 553 C CA . TRP A 1 71 ? -15.375 -2.730 18.488 1.00 84.81 71 TRP A CA 1
ATOM 554 C C . TRP A 1 71 ? -15.078 -4.068 19.179 1.00 84.81 71 TRP A C 1
ATOM 556 O O . TRP A 1 71 ? -15.020 -4.171 20.407 1.00 84.81 71 TRP A O 1
ATOM 566 N N . SER A 1 72 ? -14.879 -5.112 18.376 1.00 88.12 72 SER A N 1
ATOM 567 C CA . SER A 1 72 ? -14.205 -6.351 18.767 1.00 88.12 72 SER A CA 1
ATOM 568 C C . SER A 1 72 ? -12.785 -6.319 18.218 1.00 88.12 72 SER A C 1
ATOM 570 O O . SER A 1 72 ? -12.590 -6.001 17.042 1.00 88.12 72 SER A O 1
ATOM 572 N N . ILE A 1 73 ? -11.808 -6.641 19.064 1.00 87.31 73 ILE A N 1
ATOM 573 C CA . ILE A 1 73 ? -10.396 -6.725 18.691 1.00 87.31 73 ILE A CA 1
ATOM 574 C C . ILE A 1 73 ? -9.868 -8.057 19.195 1.00 87.31 73 ILE A C 1
ATOM 576 O O . ILE A 1 73 ? -9.859 -8.304 20.400 1.00 87.31 73 ILE A O 1
ATOM 580 N N . GLU A 1 74 ? -9.401 -8.890 18.279 1.00 88.12 74 GLU A N 1
ATOM 581 C CA . GLU A 1 74 ? -8.727 -10.142 18.598 1.00 88.12 74 GLU A CA 1
ATOM 582 C C . GLU A 1 74 ? -7.338 -10.103 17.967 1.00 88.12 74 GLU A C 1
ATOM 584 O O . GLU A 1 74 ? -7.196 -9.796 16.783 1.00 88.12 74 GLU A O 1
ATOM 589 N N . THR A 1 75 ? -6.298 -10.384 18.750 1.00 85.81 75 THR A N 1
ATOM 590 C CA . THR A 1 75 ? -4.924 -10.481 18.248 1.00 85.81 75 THR A CA 1
ATOM 591 C C . THR A 1 75 ? -4.266 -11.749 18.762 1.00 85.81 75 THR A C 1
ATOM 593 O O . THR A 1 75 ? -4.439 -12.128 19.922 1.00 85.81 75 THR A O 1
ATOM 596 N N . LYS A 1 76 ? -3.513 -12.427 17.894 1.00 84.44 76 LYS A N 1
ATOM 597 C CA . LYS A 1 76 ? -2.825 -13.673 18.238 1.00 84.44 76 LYS A CA 1
ATOM 598 C C . LYS A 1 76 ? -1.535 -13.821 17.447 1.00 84.44 76 LYS A C 1
ATOM 600 O O . LYS A 1 76 ? -1.454 -13.409 16.292 1.00 84.44 76 LYS A O 1
ATOM 605 N N . GLY A 1 77 ? -0.523 -14.378 18.101 1.00 80.38 77 GLY A N 1
ATOM 606 C CA . GLY A 1 77 ? 0.772 -14.682 17.508 1.00 80.38 77 GLY A CA 1
ATOM 607 C C . GLY A 1 77 ? 1.075 -16.165 17.657 1.00 80.38 77 GLY A C 1
ATOM 608 O O . GLY A 1 77 ? 0.866 -16.737 18.726 1.00 80.38 77 GLY A O 1
ATOM 609 N N . TYR A 1 78 ? 1.582 -16.763 16.589 1.00 78.12 78 TYR A N 1
ATOM 610 C CA . TYR A 1 78 ? 2.019 -18.150 16.520 1.00 78.12 78 TYR A CA 1
ATOM 611 C C . TYR A 1 78 ? 3.481 -18.119 16.074 1.00 78.12 78 TYR A C 1
ATOM 613 O O . TYR A 1 78 ? 3.733 -17.845 14.911 1.00 78.12 78 TYR A O 1
ATOM 621 N N . GLY A 1 79 ? 4.453 -18.318 16.968 1.00 69.50 79 GLY A N 1
ATOM 622 C CA . GLY A 1 79 ? 5.882 -18.168 16.632 1.00 69.50 79 GLY A CA 1
ATOM 623 C C . GLY A 1 79 ? 6.347 -16.708 16.461 1.00 69.50 79 GLY A C 1
ATOM 624 O O . GLY A 1 79 ? 5.757 -15.791 17.030 1.00 69.50 79 GLY A O 1
ATOM 625 N N . ILE A 1 80 ? 7.430 -16.492 15.700 1.00 61.38 80 ILE A N 1
ATOM 626 C CA . ILE A 1 80 ? 8.039 -15.166 15.455 1.00 61.38 80 ILE A CA 1
ATOM 627 C C . ILE A 1 80 ? 7.611 -14.634 14.081 1.00 61.38 80 ILE A C 1
ATOM 629 O O . ILE A 1 80 ? 8.140 -15.067 13.059 1.00 61.38 80 ILE A O 1
ATOM 633 N N . ALA A 1 81 ? 6.656 -13.705 14.061 1.00 57.66 81 ALA A N 1
ATOM 634 C CA . ALA A 1 81 ? 6.167 -13.056 12.846 1.00 57.66 81 ALA A CA 1
ATOM 635 C C . ALA A 1 81 ? 6.755 -11.644 12.698 1.00 57.66 81 ALA A C 1
ATOM 637 O O . ALA A 1 81 ? 6.657 -10.839 13.624 1.00 57.66 81 ALA A O 1
ATOM 638 N N . GLU A 1 82 ? 7.291 -11.329 11.520 1.00 55.66 82 GLU A N 1
ATOM 639 C CA . GLU A 1 82 ? 7.726 -9.981 11.137 1.00 55.66 82 GLU A CA 1
ATOM 640 C C . GLU A 1 82 ? 6.952 -9.548 9.885 1.00 55.66 82 GLU A C 1
ATOM 642 O O . GLU A 1 82 ? 6.770 -10.337 8.957 1.00 55.66 82 GLU A O 1
ATOM 647 N N . GLY A 1 83 ? 6.457 -8.308 9.869 1.00 55.66 83 GLY A N 1
ATOM 648 C CA . GLY A 1 83 ? 5.605 -7.787 8.800 1.00 55.66 83 GLY A CA 1
ATOM 649 C C . GLY A 1 83 ? 5.765 -6.280 8.615 1.00 55.66 83 GLY A C 1
ATOM 650 O O . GLY A 1 83 ? 6.110 -5.558 9.552 1.00 55.66 83 GLY A O 1
ATOM 651 N N . ASP A 1 84 ? 5.516 -5.820 7.390 1.00 55.50 84 ASP A N 1
ATOM 652 C CA . ASP A 1 84 ? 5.799 -4.462 6.925 1.00 55.50 84 ASP A CA 1
ATOM 653 C C . ASP A 1 84 ? 4.558 -3.818 6.290 1.00 55.50 84 ASP A C 1
ATOM 655 O O . ASP A 1 84 ? 3.967 -4.363 5.357 1.00 55.50 84 ASP A O 1
ATOM 659 N N . GLY A 1 85 ? 4.175 -2.640 6.793 1.00 59.62 85 GLY A N 1
ATOM 660 C CA . GLY A 1 85 ? 3.021 -1.862 6.319 1.00 59.62 85 GLY A CA 1
ATOM 661 C C . GLY A 1 85 ? 3.366 -0.524 5.654 1.00 59.62 85 GLY A C 1
ATOM 662 O O . GLY A 1 85 ? 2.472 0.312 5.479 1.00 59.62 85 GLY A O 1
ATOM 663 N N . SER A 1 86 ? 4.637 -0.295 5.293 1.00 69.75 86 SER A N 1
ATOM 664 C CA . SER A 1 86 ? 5.193 1.025 4.925 1.00 69.75 86 SER A CA 1
ATOM 665 C C . SER A 1 86 ? 4.348 1.832 3.952 1.00 69.75 86 SER A C 1
ATOM 667 O O . SER A 1 86 ? 4.078 3.004 4.203 1.00 69.75 86 SER A O 1
ATOM 669 N N . LYS A 1 87 ? 3.888 1.205 2.864 1.00 78.25 87 LYS A N 1
ATOM 670 C CA . LYS A 1 87 ? 3.206 1.902 1.764 1.00 78.25 87 LYS A CA 1
ATOM 671 C C . LYS A 1 87 ? 1.950 2.646 2.234 1.00 78.25 87 LYS A C 1
ATOM 673 O O . LYS A 1 87 ? 1.713 3.768 1.794 1.00 78.25 87 LYS A O 1
ATOM 678 N N . THR A 1 88 ? 1.189 2.081 3.179 1.00 76.00 88 THR A N 1
ATOM 679 C CA . THR A 1 88 ? 0.008 2.768 3.740 1.00 76.00 88 THR A CA 1
ATOM 680 C C . THR A 1 88 ? 0.381 3.972 4.605 1.00 76.00 88 THR A C 1
ATOM 682 O O . THR A 1 88 ? -0.288 5.000 4.525 1.00 76.00 88 THR A O 1
ATOM 685 N N . PHE A 1 89 ? 1.484 3.907 5.359 1.00 77.56 89 PHE A N 1
ATOM 686 C CA . PHE A 1 89 ? 1.984 5.059 6.113 1.00 77.56 89 PHE A CA 1
ATOM 687 C C . PHE A 1 89 ? 2.522 6.148 5.187 1.00 77.56 89 PHE A C 1
ATOM 689 O O . PHE A 1 89 ? 2.247 7.322 5.409 1.00 77.56 89 PHE A O 1
ATOM 696 N N . THR A 1 90 ? 3.246 5.783 4.128 1.00 80.69 90 THR A N 1
ATOM 697 C CA . THR A 1 90 ? 3.779 6.735 3.143 1.00 80.69 90 THR A CA 1
ATOM 698 C C . THR A 1 90 ? 2.668 7.454 2.388 1.00 80.69 90 THR A C 1
ATOM 700 O O . THR A 1 90 ? 2.753 8.668 2.201 1.00 80.69 90 THR A O 1
ATOM 703 N N . ALA A 1 91 ? 1.596 6.752 2.021 1.00 82.00 91 ALA A N 1
ATOM 704 C CA . ALA A 1 91 ? 0.445 7.372 1.378 1.00 82.00 91 ALA A CA 1
ATOM 705 C C . ALA A 1 91 ? -0.294 8.340 2.328 1.00 82.00 91 ALA A C 1
ATOM 707 O O . ALA A 1 91 ? -0.560 9.4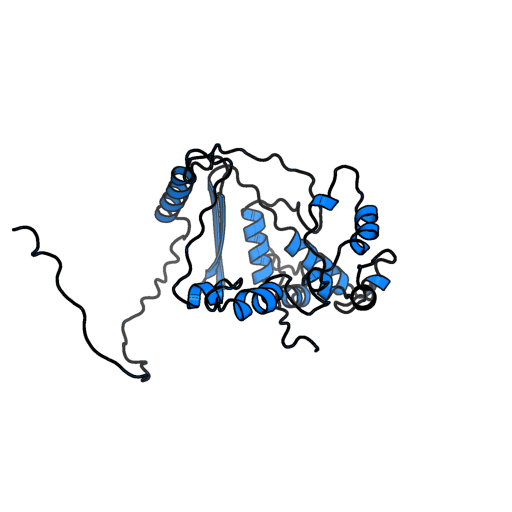79 1.946 1.00 82.00 91 ALA A O 1
ATOM 708 N N . MET A 1 92 ? -0.516 7.958 3.594 1.00 83.81 92 MET A N 1
ATOM 709 C CA . MET A 1 92 ? -1.132 8.852 4.590 1.00 83.81 92 MET A CA 1
ATOM 710 C C . MET A 1 92 ? -0.241 10.043 4.960 1.00 83.81 92 MET A C 1
ATOM 712 O O . MET A 1 92 ? -0.734 11.163 5.042 1.00 83.81 92 MET A O 1
ATOM 716 N N . ALA A 1 93 ? 1.071 9.850 5.122 1.00 85.00 93 ALA A N 1
ATOM 717 C CA . ALA A 1 93 ? 2.023 10.939 5.351 1.00 85.00 93 ALA A CA 1
ATOM 718 C C . ALA A 1 93 ? 2.045 11.925 4.171 1.00 85.00 93 ALA A C 1
ATOM 720 O O . ALA A 1 93 ? 2.059 13.138 4.374 1.00 85.00 93 ALA A O 1
ATOM 721 N N . THR A 1 94 ? 1.972 11.414 2.938 1.00 86.00 94 THR A N 1
ATOM 722 C CA . THR A 1 94 ? 1.823 12.239 1.730 1.00 86.00 94 THR A CA 1
ATOM 723 C C . THR A 1 94 ? 0.519 13.036 1.761 1.00 86.00 94 THR A C 1
ATOM 725 O O . THR A 1 94 ? 0.530 14.237 1.501 1.00 86.00 94 THR A O 1
ATOM 728 N N . GLY A 1 95 ? -0.594 12.406 2.142 1.00 86.12 95 GLY A N 1
ATOM 729 C CA . GLY A 1 95 ? -1.881 13.081 2.289 1.00 86.12 95 GLY A CA 1
ATOM 730 C C . GLY A 1 95 ? -1.896 14.146 3.392 1.00 86.12 95 GLY A C 1
ATOM 731 O O . GLY A 1 95 ? -2.435 15.227 3.176 1.00 86.12 95 GLY A O 1
ATOM 732 N N . LEU A 1 96 ? -1.223 13.909 4.523 1.00 85.62 96 LEU A N 1
ATOM 733 C CA . LEU A 1 96 ? -1.022 14.915 5.573 1.00 85.62 96 LEU A CA 1
ATOM 734 C C . LEU A 1 96 ? -0.252 16.136 5.042 1.00 85.62 96 LEU A C 1
ATOM 736 O O . LEU A 1 96 ? -0.670 17.269 5.276 1.00 85.62 96 LEU A O 1
ATOM 740 N N . LEU A 1 97 ? 0.820 15.926 4.268 1.00 89.31 97 LEU A N 1
ATOM 741 C CA . LEU A 1 97 ? 1.557 17.014 3.609 1.00 89.31 97 LEU A CA 1
ATOM 742 C C . LEU A 1 97 ? 0.704 17.763 2.573 1.00 89.31 97 LEU A C 1
ATOM 744 O O . LEU A 1 97 ? 0.829 18.979 2.459 1.00 89.31 97 LEU A O 1
ATOM 748 N N . VAL A 1 98 ? -0.181 17.069 1.851 1.00 89.00 98 VAL A N 1
ATOM 749 C CA . VAL A 1 98 ? -1.150 17.689 0.929 1.00 89.00 98 VAL A CA 1
ATOM 750 C C . VAL A 1 98 ? -2.210 18.506 1.678 1.00 89.00 98 VAL A C 1
ATOM 752 O O . VAL A 1 98 ? -2.565 19.584 1.216 1.00 89.00 98 VAL A O 1
ATOM 755 N N . SER A 1 99 ? -2.674 18.048 2.845 1.00 85.62 99 SER A N 1
ATOM 756 C CA . SER A 1 99 ? -3.625 18.792 3.691 1.00 85.62 99 SER A CA 1
ATOM 757 C C . SER A 1 99 ? -3.015 20.007 4.404 1.00 85.62 99 SER A C 1
ATOM 759 O O . SER A 1 99 ? -3.740 20.826 4.962 1.00 85.62 99 SER A O 1
ATOM 761 N N . ASN A 1 100 ? -1.685 20.151 4.398 1.00 87.81 100 ASN A N 1
ATOM 762 C CA . ASN A 1 100 ? -1.016 21.292 5.007 1.00 87.81 100 ASN A CA 1
ATOM 763 C C . ASN A 1 100 ? -1.057 22.509 4.069 1.00 87.81 100 ASN A C 1
ATOM 765 O O . ASN A 1 100 ? -0.220 22.655 3.175 1.00 87.81 100 ASN A O 1
ATOM 769 N N . GLU A 1 101 ? -1.990 23.423 4.340 1.00 87.38 101 GLU A N 1
ATOM 770 C CA . GLU A 1 101 ? -2.185 24.680 3.601 1.00 87.38 101 GLU A CA 1
ATOM 771 C C . GLU A 1 101 ? -0.889 25.501 3.432 1.00 87.38 101 GLU A C 1
ATOM 773 O O . GLU A 1 101 ? -0.700 26.162 2.411 1.00 87.38 101 GLU A O 1
ATOM 778 N N . SER A 1 102 ? 0.054 25.406 4.380 1.00 90.19 102 SER A N 1
ATOM 779 C CA . SER A 1 102 ? 1.333 26.134 4.323 1.00 90.19 102 SER A CA 1
ATOM 780 C C . SER A 1 102 ? 2.271 25.643 3.214 1.00 90.19 102 SER A C 1
ATOM 782 O O . SER A 1 102 ? 3.175 26.376 2.818 1.00 90.19 102 SER A O 1
ATOM 784 N N . LEU A 1 103 ? 2.093 24.413 2.717 1.00 85.75 103 LEU A N 1
ATOM 785 C CA . LEU A 1 103 ? 2.967 23.816 1.701 1.00 85.75 103 LEU A CA 1
ATOM 786 C C . LEU A 1 103 ? 2.494 24.068 0.261 1.00 85.75 103 LEU A C 1
ATOM 788 O O . LEU A 1 103 ? 3.248 23.796 -0.670 1.00 85.75 103 LEU A O 1
ATOM 792 N N . SER A 1 104 ? 1.279 24.600 0.056 1.00 90.44 104 SER A N 1
ATOM 793 C CA . SER A 1 104 ? 0.694 24.830 -1.282 1.00 90.44 104 SER A CA 1
ATOM 794 C C . SER A 1 104 ? 0.738 23.587 -2.196 1.00 90.44 104 SER A C 1
ATOM 796 O O . SER A 1 104 ? 0.984 23.677 -3.402 1.00 90.44 104 SER A O 1
ATOM 798 N N . LEU A 1 105 ? 0.517 22.404 -1.613 1.00 92.81 105 LEU A N 1
ATOM 799 C CA . LEU A 1 105 ? 0.510 21.120 -2.312 1.00 92.81 105 LEU A CA 1
ATOM 800 C C . LEU A 1 105 ? -0.913 20.661 -2.647 1.00 92.81 105 LEU A C 1
ATOM 802 O O . LEU A 1 105 ? -1.895 21.056 -2.033 1.00 92.81 105 LEU A O 1
ATOM 806 N N . SER A 1 106 ? -1.016 19.785 -3.642 1.00 93.94 106 SER A N 1
ATOM 807 C CA . SER A 1 106 ? -2.235 19.062 -3.993 1.00 93.94 106 SER A CA 1
ATOM 808 C C . SER A 1 106 ? -1.856 17.687 -4.537 1.00 93.94 106 SER A C 1
ATOM 810 O O . SER A 1 106 ? -0.756 17.505 -5.061 1.00 93.94 106 SER A O 1
ATOM 812 N N . TRP A 1 107 ? -2.789 16.734 -4.548 1.00 91.19 107 TRP A N 1
ATOM 813 C CA . TRP A 1 107 ? -2.596 15.446 -5.232 1.00 91.19 107 TRP A CA 1
ATOM 814 C C . TRP A 1 107 ? -2.233 15.584 -6.726 1.00 91.19 107 TRP A C 1
ATOM 816 O O . TRP A 1 107 ? -1.648 14.671 -7.310 1.00 91.19 107 TRP A O 1
ATOM 826 N N . LYS A 1 108 ? -2.549 16.738 -7.337 1.00 94.56 108 LYS A N 1
ATOM 827 C CA . LYS A 1 108 ? -2.247 17.106 -8.730 1.00 94.56 108 LYS A CA 1
ATOM 828 C C . LYS A 1 108 ? -0.962 17.933 -8.892 1.00 94.56 108 LYS A C 1
ATOM 830 O O . LYS A 1 108 ? -0.660 18.356 -10.006 1.00 94.56 108 LYS A O 1
ATOM 835 N N . THR A 1 109 ? -0.196 18.169 -7.826 1.00 96.00 109 THR A N 1
ATOM 836 C CA . THR A 1 109 ? 1.102 18.848 -7.922 1.00 96.00 109 THR A CA 1
ATOM 837 C C . THR A 1 109 ? 2.087 17.970 -8.692 1.00 96.00 109 THR A C 1
ATOM 839 O O . THR A 1 109 ? 2.169 16.761 -8.460 1.00 96.00 109 THR A O 1
ATOM 842 N N . LYS A 1 110 ? 2.823 18.575 -9.633 1.00 96.06 110 LYS A N 1
ATOM 843 C CA . LYS A 1 110 ? 3.811 17.879 -10.465 1.00 96.06 110 LYS A CA 1
ATOM 844 C C . LYS A 1 110 ? 5.019 17.456 -9.636 1.00 96.06 110 LYS A C 1
ATOM 846 O O . LYS A 1 110 ? 5.526 18.240 -8.833 1.00 96.06 110 LYS A O 1
ATOM 851 N N . ILE A 1 111 ? 5.552 16.264 -9.897 1.00 95.31 111 ILE A N 1
ATOM 852 C CA . ILE A 1 111 ? 6.760 15.802 -9.197 1.00 95.31 111 ILE A CA 1
ATOM 853 C C . ILE A 1 111 ? 7.967 16.680 -9.527 1.00 95.31 111 ILE A C 1
ATOM 855 O O . ILE A 1 111 ? 8.729 17.014 -8.629 1.00 95.31 111 ILE A O 1
ATOM 859 N N . THR A 1 112 ? 8.089 17.162 -10.766 1.00 94.56 112 THR A N 1
ATOM 860 C CA . THR A 1 112 ? 9.183 18.056 -11.189 1.00 94.56 112 THR A CA 1
ATOM 861 C C . THR A 1 112 ? 9.220 19.405 -10.461 1.00 94.56 112 THR A C 1
ATOM 863 O O . THR A 1 112 ? 10.265 20.046 -10.450 1.00 94.56 112 THR A O 1
ATOM 866 N N . SER A 1 113 ? 8.120 19.846 -9.833 1.00 93.88 113 SER A N 1
ATOM 867 C CA . SER A 1 113 ? 8.116 21.036 -8.959 1.00 93.88 113 SER A CA 1
ATOM 868 C C . SER A 1 113 ? 8.517 20.751 -7.505 1.00 93.88 113 SER A C 1
ATOM 870 O O . SER A 1 113 ? 8.726 21.692 -6.749 1.00 93.88 113 SER A O 1
ATOM 872 N N . ILE A 1 114 ? 8.621 19.477 -7.114 1.00 92.31 114 ILE A N 1
ATOM 873 C CA . ILE A 1 114 ? 8.977 19.030 -5.755 1.00 92.31 114 ILE A CA 1
ATOM 874 C C . ILE A 1 114 ? 10.398 18.445 -5.741 1.00 92.31 114 ILE A C 1
ATOM 876 O O . ILE A 1 114 ? 11.178 18.713 -4.834 1.00 92.31 114 ILE A O 1
ATOM 880 N N . LEU A 1 115 ? 10.734 17.656 -6.764 1.00 91.12 115 LEU A N 1
ATOM 881 C CA . LEU A 1 115 ? 12.002 16.955 -6.943 1.00 91.12 115 LEU A CA 1
ATOM 882 C C . LEU A 1 115 ? 12.610 17.364 -8.298 1.00 91.12 115 LEU A C 1
ATOM 884 O O . LEU A 1 115 ? 12.241 16.785 -9.321 1.00 91.12 115 LEU A O 1
ATOM 888 N N . PRO A 1 116 ? 13.533 18.344 -8.340 1.00 87.94 116 PRO A N 1
ATOM 889 C CA . PRO A 1 116 ? 14.141 18.810 -9.592 1.00 87.94 116 PRO A CA 1
ATOM 890 C C . PRO A 1 116 ? 14.908 17.721 -10.358 1.00 87.94 116 PRO A C 1
ATOM 892 O O . PRO A 1 116 ? 14.941 17.746 -11.584 1.00 87.94 116 PRO A O 1
ATOM 895 N N . ASP A 1 117 ? 15.476 16.745 -9.641 1.00 89.25 117 ASP A N 1
ATOM 896 C CA . ASP A 1 117 ? 16.220 15.615 -10.216 1.00 89.25 117 ASP A CA 1
ATOM 897 C C . ASP A 1 117 ? 15.320 14.465 -10.715 1.00 89.25 117 ASP A C 1
ATOM 899 O O . ASP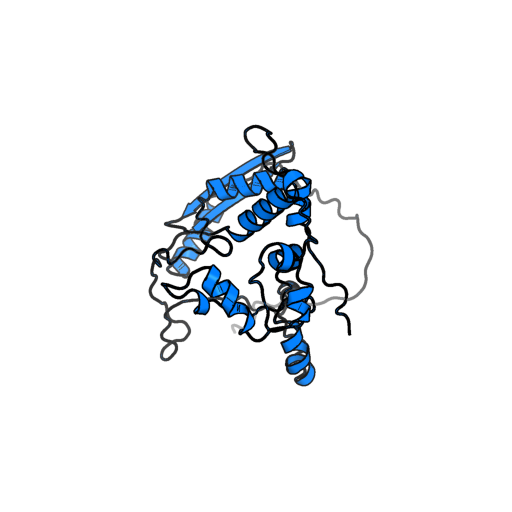 A 1 117 ? 15.825 13.462 -11.225 1.00 89.25 117 ASP A O 1
ATOM 903 N N . TRP A 1 118 ? 13.992 14.581 -10.578 1.00 91.81 118 TRP A N 1
ATOM 904 C CA . TRP A 1 118 ? 13.045 13.579 -11.071 1.00 91.81 118 TRP A CA 1
ATOM 905 C C . TRP A 1 118 ? 13.083 13.473 -12.598 1.00 91.81 118 TRP A C 1
ATOM 907 O O . TRP A 1 118 ? 12.799 14.430 -13.321 1.00 91.81 118 TRP A O 1
ATOM 917 N N . GLY A 1 119 ? 13.353 12.264 -13.085 1.00 93.31 119 GLY A N 1
ATOM 918 C CA . GLY A 1 119 ? 13.301 11.929 -14.499 1.00 93.31 119 GLY A CA 1
ATOM 919 C C . GLY A 1 119 ? 12.914 10.473 -14.714 1.00 93.31 119 GLY A C 1
ATOM 920 O O . GLY A 1 119 ? 13.431 9.576 -14.053 1.00 93.31 119 GLY A O 1
ATOM 921 N N . LEU A 1 120 ? 12.032 10.245 -15.678 1.00 93.75 120 LEU A N 1
ATOM 922 C CA . LEU A 1 120 ? 11.717 8.941 -16.246 1.00 93.75 120 LEU A CA 1
ATOM 923 C C . LEU A 1 120 ? 12.333 8.842 -17.644 1.00 93.75 120 LEU A C 1
ATOM 925 O O . LEU A 1 120 ? 12.772 9.836 -18.221 1.00 93.75 120 LEU A O 1
ATOM 929 N N . ASN A 1 121 ? 12.375 7.630 -18.191 1.00 93.69 121 ASN A N 1
ATOM 930 C CA . ASN A 1 121 ? 12.858 7.409 -19.553 1.00 93.69 121 ASN A CA 1
ATOM 931 C C . ASN A 1 121 ? 11.954 8.084 -20.601 1.00 93.69 121 ASN A C 1
ATOM 933 O O . ASN A 1 121 ? 12.445 8.636 -21.582 1.00 93.69 121 ASN A O 1
ATOM 937 N N . ASP A 1 122 ? 10.643 8.099 -20.343 1.00 91.38 122 ASP A N 1
ATOM 938 C CA . ASP A 1 122 ? 9.678 8.904 -21.088 1.00 91.38 122 ASP A CA 1
ATOM 939 C C . ASP A 1 122 ? 9.650 10.355 -20.563 1.00 91.38 122 ASP A C 1
ATOM 941 O O . ASP A 1 122 ? 9.419 10.627 -19.376 1.00 91.38 122 ASP A O 1
ATOM 945 N N . SER A 1 123 ? 9.863 11.311 -21.468 1.00 92.94 123 SER A N 1
ATOM 946 C CA . SER A 1 123 ? 9.814 12.748 -21.185 1.00 92.94 123 SER A CA 1
ATOM 947 C C . SER A 1 123 ? 8.386 13.260 -20.949 1.00 92.94 123 SER A C 1
ATOM 949 O O . SER A 1 123 ? 8.198 14.223 -20.191 1.00 92.94 123 SER A O 1
ATOM 951 N N . TYR A 1 124 ? 7.369 12.606 -21.520 1.00 92.62 124 TYR A N 1
ATOM 952 C CA . TYR A 1 124 ? 5.968 12.912 -21.251 1.00 92.62 124 TYR A CA 1
ATOM 953 C C . TYR A 1 124 ? 5.601 12.504 -19.822 1.00 92.62 124 TYR A C 1
ATOM 955 O O . TYR A 1 124 ? 5.235 13.379 -19.030 1.00 92.62 124 TYR A O 1
ATOM 963 N N . ALA A 1 125 ? 5.821 11.237 -19.446 1.00 93.44 125 ALA A N 1
ATOM 964 C CA . ALA A 1 125 ? 5.679 10.749 -18.074 1.00 93.44 125 ALA A CA 1
ATOM 965 C C . ALA A 1 125 ? 6.439 11.632 -17.072 1.00 93.44 125 ALA A C 1
ATOM 967 O O . ALA A 1 125 ? 5.872 12.052 -16.062 1.00 93.44 125 ALA A O 1
ATOM 968 N N . THR A 1 126 ? 7.694 11.992 -17.372 1.00 94.75 126 THR A N 1
ATOM 969 C CA . THR A 1 126 ? 8.504 12.900 -16.538 1.00 94.75 126 THR A CA 1
ATOM 970 C C . THR A 1 126 ? 7.792 14.226 -16.262 1.00 94.75 126 THR A C 1
ATOM 972 O O . THR A 1 126 ? 7.670 14.637 -15.110 1.00 94.75 126 THR A O 1
ATOM 975 N N . SER A 1 127 ? 7.300 14.893 -17.309 1.00 94.81 127 SER A N 1
ATOM 976 C CA . SER A 1 127 ? 6.733 16.246 -17.231 1.00 94.81 127 SER A CA 1
ATOM 977 C C . SER A 1 127 ? 5.260 16.298 -16.798 1.00 94.81 127 SER A C 1
ATOM 979 O O . SER A 1 127 ? 4.764 17.385 -16.475 1.00 94.81 127 SER A O 1
ATOM 981 N N . HIS A 1 128 ? 4.564 15.156 -16.767 1.00 95.00 128 HIS A N 1
ATOM 982 C CA . HIS A 1 128 ? 3.133 15.045 -16.442 1.00 95.00 128 HIS A CA 1
ATOM 983 C C . HIS A 1 128 ? 2.822 14.208 -15.190 1.00 95.00 128 HIS A C 1
ATOM 985 O O . HIS A 1 128 ? 1.669 14.236 -14.745 1.00 95.00 128 HIS A O 1
ATOM 991 N N . SER A 1 129 ? 3.816 13.528 -14.600 1.00 95.31 129 SER A N 1
ATOM 992 C CA . SER A 1 129 ? 3.689 12.830 -13.311 1.00 95.31 129 SER A CA 1
ATOM 993 C C . SER A 1 129 ? 3.286 13.788 -12.191 1.00 95.31 129 SER A C 1
ATOM 995 O O . SER A 1 129 ? 3.953 14.800 -11.947 1.00 95.31 129 SER A O 1
ATOM 997 N N . ILE A 1 130 ? 2.216 13.435 -11.482 1.00 95.06 130 ILE A N 1
ATOM 998 C CA . ILE A 1 130 ? 1.746 14.101 -10.259 1.00 95.06 130 ILE A CA 1
ATOM 999 C C . ILE A 1 130 ? 1.891 13.177 -9.044 1.00 95.06 130 ILE A C 1
ATOM 1001 O O . ILE A 1 130 ? 2.086 11.973 -9.209 1.00 95.06 130 ILE A O 1
ATOM 1005 N N . ILE A 1 131 ? 1.753 13.715 -7.825 1.00 93.62 131 ILE A N 1
ATOM 1006 C CA . ILE A 1 131 ? 1.786 12.933 -6.567 1.00 93.62 131 ILE A CA 1
ATOM 1007 C C . ILE A 1 131 ? 0.891 11.684 -6.656 1.00 93.62 131 ILE A C 1
ATOM 1009 O O . ILE A 1 131 ? 1.311 10.584 -6.293 1.00 93.62 131 ILE A O 1
ATOM 1013 N N . LEU A 1 132 ? -0.313 11.838 -7.214 1.00 90.69 132 LEU A N 1
ATOM 1014 C CA . LEU A 1 132 ? -1.274 10.748 -7.379 1.00 90.69 132 LEU A CA 1
ATOM 1015 C C . LEU A 1 132 ? -0.790 9.609 -8.300 1.00 90.69 132 LEU A C 1
ATOM 1017 O O . LEU A 1 132 ? -1.192 8.466 -8.103 1.00 90.69 132 LEU A O 1
ATOM 1021 N N . ASP A 1 133 ? 0.073 9.880 -9.287 1.00 91.12 133 ASP A N 1
ATOM 1022 C CA . ASP A 1 133 ? 0.612 8.829 -10.165 1.00 91.12 133 ASP A CA 1
ATOM 1023 C C . ASP A 1 133 ? 1.699 8.002 -9.472 1.00 91.12 133 ASP A C 1
ATOM 1025 O O . ASP A 1 133 ? 1.867 6.827 -9.793 1.00 91.12 133 ASP A O 1
ATOM 1029 N N . LEU A 1 134 ? 2.429 8.595 -8.521 1.00 89.94 134 LEU A N 1
ATOM 1030 C CA . LEU A 1 134 ? 3.445 7.890 -7.735 1.00 89.94 134 LEU A CA 1
ATOM 1031 C C . LEU A 1 134 ? 2.781 7.015 -6.674 1.00 89.94 134 LEU A C 1
ATOM 1033 O O . LEU A 1 134 ? 3.084 5.829 -6.594 1.00 89.94 134 LEU A O 1
ATOM 1037 N N . MET A 1 135 ? 1.839 7.575 -5.909 1.00 87.75 135 MET A N 1
ATOM 1038 C CA . MET A 1 135 ? 1.090 6.813 -4.899 1.00 87.75 135 MET A CA 1
ATOM 1039 C C . MET A 1 135 ? 0.220 5.720 -5.534 1.00 87.75 135 MET A C 1
ATOM 1041 O O . MET A 1 135 ? 0.042 4.652 -4.958 1.00 87.75 135 MET A O 1
ATOM 1045 N N . GLY A 1 136 ? -0.299 5.978 -6.736 1.00 84.44 136 GLY A N 1
ATOM 1046 C CA . GLY A 1 136 ? -1.119 5.039 -7.491 1.00 84.44 136 GLY A CA 1
ATOM 1047 C C . GLY A 1 136 ? -0.358 4.110 -8.437 1.00 84.44 136 GLY A C 1
ATOM 1048 O O . GLY A 1 136 ? -1.033 3.452 -9.209 1.00 84.44 136 GLY A O 1
ATOM 1049 N N . HIS A 1 137 ? 0.982 4.067 -8.450 1.00 86.50 137 HIS A N 1
ATOM 1050 C CA . HIS A 1 137 ? 1.767 3.223 -9.375 1.00 86.50 137 HIS A CA 1
ATOM 1051 C C . HIS A 1 137 ? 1.326 3.334 -10.860 1.00 86.50 137 HIS A C 1
ATOM 1053 O O . HIS A 1 137 ? 0.986 2.348 -11.505 1.00 86.50 137 HIS A O 1
ATOM 1059 N N . ARG A 1 138 ? 1.300 4.559 -11.408 1.00 85.19 138 ARG A N 1
ATOM 1060 C CA . ARG A 1 138 ? 0.831 4.871 -12.783 1.00 85.19 138 ARG A CA 1
ATOM 1061 C C . ARG A 1 138 ? 1.892 5.515 -13.680 1.00 85.19 138 ARG A C 1
ATOM 1063 O O . ARG A 1 138 ? 1.579 6.051 -14.741 1.00 85.19 138 ARG A O 1
ATOM 1070 N N . THR A 1 139 ? 3.152 5.484 -13.257 1.00 87.88 139 THR A N 1
ATOM 1071 C CA . THR A 1 139 ? 4.280 6.130 -13.950 1.00 87.88 139 THR A CA 1
ATOM 1072 C C . THR A 1 139 ? 4.879 5.305 -15.091 1.00 87.88 139 THR A C 1
ATOM 1074 O O . THR A 1 139 ? 5.713 5.829 -15.823 1.00 87.88 139 THR A O 1
ATOM 1077 N N . GLY A 1 140 ? 4.519 4.023 -15.224 1.00 82.25 140 GLY A N 1
ATOM 1078 C CA . GLY A 1 140 ? 5.157 3.091 -16.166 1.00 82.25 140 GLY A CA 1
ATOM 1079 C C . GLY A 1 140 ? 6.524 2.553 -15.704 1.00 82.25 140 GLY A C 1
ATOM 1080 O O . GLY A 1 140 ? 7.092 1.683 -16.371 1.00 82.25 140 GLY A O 1
ATOM 1081 N N . LEU A 1 141 ? 7.039 3.000 -14.546 1.00 85.38 141 LEU A N 1
ATOM 1082 C CA . LEU A 1 141 ? 8.283 2.496 -13.942 1.00 85.38 141 LEU A CA 1
ATOM 1083 C C . LEU A 1 141 ? 8.255 0.966 -13.758 1.00 85.38 141 LEU A C 1
ATOM 1085 O O . LEU A 1 141 ? 7.322 0.456 -13.141 1.00 85.38 141 LEU A O 1
ATOM 1089 N N . PRO A 1 142 ? 9.264 0.221 -14.239 1.00 81.19 142 PRO A N 1
ATOM 1090 C CA . PRO A 1 142 ? 9.343 -1.213 -13.999 1.00 81.19 142 PRO A CA 1
ATOM 1091 C C . PRO A 1 142 ? 9.739 -1.522 -12.548 1.00 81.19 142 PRO A C 1
ATOM 1093 O O . PRO A 1 142 ? 10.186 -0.656 -11.788 1.00 81.19 142 PRO A O 1
ATOM 1096 N N . HIS A 1 143 ? 9.640 -2.802 -12.194 1.00 78.31 143 HIS A N 1
ATOM 1097 C CA . HIS A 1 143 ? 10.244 -3.364 -10.986 1.00 78.31 143 HIS A CA 1
ATOM 1098 C C . HIS A 1 143 ? 11.765 -3.133 -10.977 1.00 78.31 143 HIS A C 1
ATOM 1100 O O . HIS A 1 143 ? 12.414 -3.306 -12.010 1.00 78.31 143 HIS A O 1
ATOM 1106 N N . HIS A 1 144 ? 12.336 -2.719 -9.842 1.00 81.44 144 HIS A N 1
ATOM 1107 C CA . HIS A 1 144 ? 13.708 -2.185 -9.797 1.00 81.44 144 HIS A CA 1
ATOM 1108 C C . HIS A 1 144 ? 14.500 -2.529 -8.522 1.00 81.44 144 HIS A C 1
ATOM 1110 O O . HIS A 1 144 ? 15.417 -1.797 -8.157 1.00 81.44 144 HIS A O 1
ATOM 1116 N N . ASP A 1 145 ? 14.212 -3.667 -7.878 1.00 73.56 145 ASP A N 1
ATOM 1117 C CA . ASP A 1 145 ? 14.876 -4.101 -6.631 1.00 73.56 145 ASP A CA 1
ATOM 1118 C C . ASP A 1 145 ? 16.413 -4.095 -6.694 1.00 73.56 145 ASP A C 1
ATOM 1120 O O . ASP A 1 145 ? 17.084 -3.781 -5.713 1.00 73.56 145 ASP A O 1
ATOM 1124 N N . LEU A 1 146 ? 16.988 -4.394 -7.863 1.00 75.88 146 LEU A N 1
ATOM 1125 C CA . LEU A 1 146 ? 18.440 -4.399 -8.077 1.00 75.88 146 LEU A CA 1
ATOM 1126 C C . LEU A 1 146 ? 19.083 -2.998 -8.022 1.00 75.88 146 LEU A C 1
ATOM 1128 O O . LEU A 1 146 ? 20.301 -2.891 -8.083 1.00 75.88 146 LEU A O 1
ATOM 1132 N N . MET A 1 147 ? 18.303 -1.918 -7.904 1.00 75.69 147 MET A N 1
ATOM 1133 C CA . MET A 1 147 ? 18.841 -0.572 -7.671 1.00 75.69 147 MET A CA 1
ATOM 1134 C C . MET A 1 147 ? 19.224 -0.314 -6.207 1.00 75.69 147 MET A C 1
ATOM 1136 O O . MET A 1 147 ? 19.997 0.609 -5.952 1.00 75.69 147 MET A O 1
ATOM 1140 N N . TYR A 1 148 ? 18.725 -1.116 -5.260 1.00 69.44 148 TYR A N 1
ATOM 1141 C CA . TYR A 1 148 ? 18.932 -0.936 -3.816 1.00 69.44 148 TYR A CA 1
ATOM 1142 C C . TYR A 1 148 ? 20.249 -1.549 -3.299 1.00 69.44 148 TYR A C 1
ATOM 1144 O O . TYR A 1 148 ? 20.312 -2.060 -2.179 1.00 69.44 148 TYR A O 1
ATOM 1152 N N . GLU A 1 149 ? 21.314 -1.532 -4.107 1.00 70.38 149 GLU A N 1
ATOM 1153 C CA . GLU A 1 149 ? 22.624 -2.038 -3.688 1.00 70.38 149 GLU A CA 1
ATOM 1154 C C . GLU A 1 149 ? 23.166 -1.268 -2.472 1.00 70.38 149 GLU A C 1
ATOM 1156 O O . GLU A 1 149 ? 23.029 -0.045 -2.354 1.00 70.38 149 GLU A O 1
ATOM 1161 N N . ALA A 1 150 ? 23.837 -1.988 -1.568 1.00 57.75 150 ALA A N 1
ATOM 1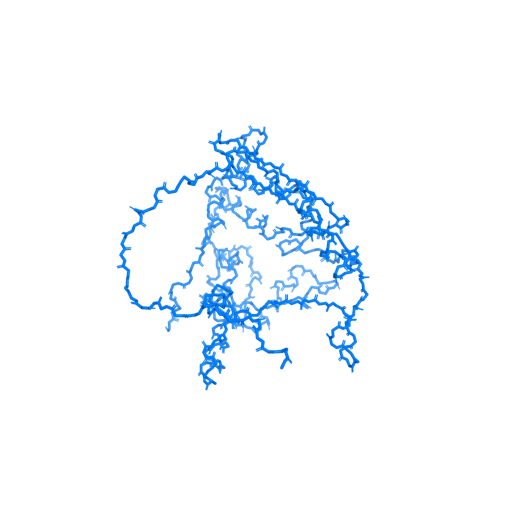162 C CA . ALA A 1 150 ? 24.508 -1.380 -0.427 1.00 57.75 150 ALA A CA 1
ATOM 1163 C C . ALA A 1 150 ? 25.537 -0.341 -0.918 1.00 57.75 150 ALA A C 1
ATOM 1165 O O . ALA A 1 150 ? 26.490 -0.704 -1.607 1.00 57.75 150 ALA A O 1
ATOM 1166 N N . ASN A 1 151 ? 25.344 0.923 -0.514 1.00 67.44 151 ASN A N 1
ATOM 1167 C CA . ASN A 1 151 ? 26.061 2.152 -0.916 1.00 67.44 151 ASN A CA 1
ATOM 1168 C C . ASN A 1 151 ? 25.422 3.012 -2.031 1.00 67.44 151 ASN A C 1
ATOM 1170 O O . ASN A 1 151 ? 26.041 3.995 -2.437 1.00 67.44 151 ASN A O 1
ATOM 1174 N N . VAL A 1 152 ? 24.198 2.734 -2.497 1.00 73.38 152 VAL A N 1
ATOM 1175 C CA . VAL A 1 152 ? 23.452 3.667 -3.373 1.00 73.38 152 VAL A CA 1
ATOM 1176 C C . VAL A 1 152 ? 22.535 4.563 -2.528 1.00 73.38 152 VAL A C 1
ATOM 1178 O O . VAL A 1 152 ? 21.700 4.065 -1.776 1.00 73.38 152 VAL A O 1
ATOM 1181 N N . SER A 1 153 ? 22.670 5.893 -2.628 1.00 82.06 153 SER A N 1
ATOM 1182 C CA . SER A 1 153 ? 21.784 6.827 -1.911 1.00 82.06 153 SER A CA 1
ATOM 1183 C C . SER A 1 153 ? 20.426 6.988 -2.607 1.00 82.06 153 SER A C 1
ATOM 1185 O O . SER A 1 153 ? 20.305 6.778 -3.814 1.00 82.06 153 SER A O 1
ATOM 1187 N N . SER A 1 154 ? 19.394 7.448 -1.890 1.00 78.44 154 SER A N 1
ATOM 1188 C CA . SER A 1 154 ? 18.084 7.742 -2.500 1.00 78.44 154 SER A CA 1
ATOM 1189 C C . SER A 1 154 ? 18.160 8.790 -3.620 1.00 78.44 154 SER A C 1
ATOM 1191 O O . SER A 1 154 ? 17.429 8.687 -4.603 1.00 78.44 154 SER A O 1
ATOM 1193 N N . SER A 1 155 ? 19.083 9.751 -3.522 1.00 82.94 155 SER A N 1
ATOM 1194 C CA . SER A 1 155 ? 19.416 10.700 -4.595 1.00 82.94 155 SER A CA 1
ATOM 1195 C C . SER A 1 155 ? 20.078 10.025 -5.804 1.00 82.94 155 SER A C 1
ATOM 1197 O O . SER A 1 155 ? 19.721 10.314 -6.947 1.00 82.94 155 SER A O 1
ATOM 1199 N N . ASP A 1 156 ? 20.992 9.075 -5.587 1.00 85.12 156 ASP A N 1
ATOM 1200 C CA . ASP A 1 156 ? 21.586 8.297 -6.683 1.00 85.12 156 ASP A CA 1
ATOM 1201 C C . ASP A 1 156 ? 20.533 7.432 -7.383 1.00 85.12 156 ASP A C 1
ATOM 1203 O O . ASP A 1 156 ? 20.539 7.325 -8.606 1.00 85.12 156 ASP A O 1
ATOM 1207 N N . MET A 1 157 ? 19.591 6.846 -6.638 1.00 84.62 157 MET A N 1
ATOM 1208 C CA . MET A 1 157 ? 18.472 6.110 -7.232 1.00 84.62 157 MET A CA 1
ATOM 1209 C C . MET A 1 157 ? 17.574 7.033 -8.064 1.00 84.62 157 MET A C 1
ATOM 1211 O O . MET A 1 157 ? 17.289 6.720 -9.220 1.00 84.62 157 MET A O 1
ATOM 1215 N N . LEU A 1 158 ? 17.201 8.200 -7.525 1.00 87.38 158 LEU A N 1
ATOM 1216 C CA . LEU A 1 158 ? 16.375 9.199 -8.214 1.00 87.38 158 LEU A CA 1
ATOM 1217 C C . LEU A 1 158 ? 17.008 9.687 -9.531 1.00 87.38 158 LEU A C 1
ATOM 1219 O O . LEU A 1 158 ? 16.312 9.848 -10.529 1.00 87.38 158 LEU A O 1
ATOM 1223 N N . THR A 1 159 ? 18.331 9.856 -9.580 1.00 87.25 159 THR A N 1
ATOM 1224 C CA . THR A 1 159 ? 19.021 10.243 -10.826 1.00 87.25 159 THR A CA 1
ATOM 1225 C C . THR A 1 159 ? 19.182 9.089 -11.826 1.00 87.25 159 THR A C 1
ATOM 1227 O O . THR A 1 159 ? 19.418 9.344 -13.014 1.00 87.25 159 THR A O 1
ATOM 1230 N N . ARG A 1 160 ? 19.039 7.830 -11.380 1.00 88.94 160 ARG A N 1
ATOM 1231 C CA . ARG A 1 160 ? 19.182 6.608 -12.193 1.00 88.94 160 ARG A CA 1
ATOM 1232 C C . ARG A 1 160 ? 17.866 6.065 -12.757 1.00 88.94 160 ARG A C 1
ATOM 1234 O O . ARG A 1 160 ? 17.915 5.442 -13.816 1.00 88.94 160 ARG A O 1
ATOM 1241 N N . ILE A 1 161 ? 16.708 6.313 -12.132 1.00 89.94 161 ILE A N 1
ATOM 1242 C CA . ILE A 1 16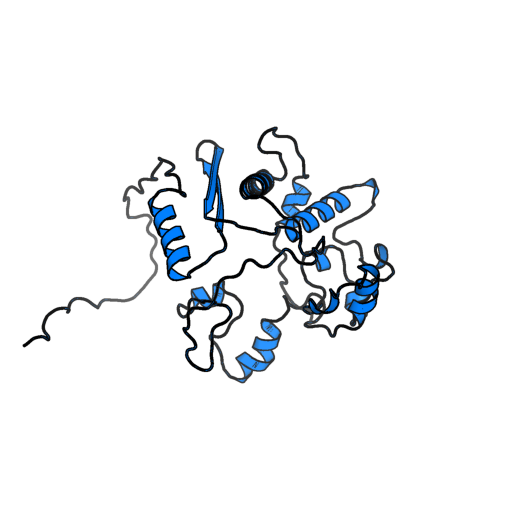1 ? 15.409 5.768 -12.598 1.00 89.94 161 ILE A CA 1
ATOM 1243 C C . ILE A 1 161 ? 15.073 6.122 -14.060 1.00 89.94 161 ILE A C 1
ATOM 1245 O O . ILE A 1 161 ? 14.436 5.329 -14.747 1.00 89.94 161 ILE A O 1
ATOM 1249 N N . LYS A 1 162 ? 15.583 7.241 -14.594 1.00 90.94 162 LYS A N 1
ATOM 1250 C CA . LYS A 1 162 ? 15.445 7.624 -16.015 1.00 90.94 162 LYS A CA 1
ATOM 1251 C C . LYS A 1 162 ? 16.073 6.647 -17.022 1.00 90.94 162 LYS A C 1
ATOM 1253 O O . LYS A 1 162 ? 15.751 6.698 -18.208 1.00 90.94 162 LYS A O 1
ATOM 1258 N N . TYR A 1 163 ? 16.981 5.777 -16.579 1.00 90.94 163 TYR A N 1
ATOM 1259 C CA . TYR A 1 163 ? 17.596 4.747 -17.422 1.00 90.94 163 TYR A CA 1
ATOM 1260 C C . TYR A 1 163 ? 16.800 3.434 -17.440 1.00 90.94 163 TYR A C 1
ATOM 1262 O O . TYR A 1 163 ? 17.096 2.557 -18.250 1.00 90.94 163 TYR A O 1
ATOM 1270 N N . LEU A 1 164 ? 15.782 3.290 -16.584 1.00 89.00 164 LEU A N 1
ATOM 1271 C CA . LEU A 1 164 ? 14.878 2.146 -16.613 1.00 89.00 164 LEU A CA 1
ATOM 1272 C C . LEU A 1 164 ? 13.936 2.259 -17.814 1.00 89.00 164 LEU A C 1
ATOM 1274 O O . LEU A 1 164 ? 13.177 3.223 -17.925 1.00 89.00 164 LEU A O 1
ATOM 1278 N N . LYS A 1 165 ? 13.944 1.258 -18.698 1.00 88.00 165 LYS A N 1
ATOM 1279 C CA . LYS A 1 165 ? 12.961 1.169 -19.785 1.00 88.00 165 LYS A CA 1
ATOM 1280 C C . LYS A 1 165 ? 11.544 1.063 -19.183 1.00 88.00 165 LYS A C 1
ATOM 1282 O O . LYS A 1 165 ? 11.356 0.215 -18.309 1.00 88.00 165 LYS A O 1
ATOM 1287 N N . PRO A 1 166 ? 10.550 1.852 -19.636 1.00 85.75 166 PRO A N 1
ATOM 1288 C CA . PRO A 1 166 ? 9.179 1.735 -19.148 1.00 85.75 166 PRO A CA 1
ATOM 1289 C C . PRO A 1 166 ? 8.598 0.342 -19.415 1.00 85.75 166 PRO A C 1
ATOM 1291 O O . PRO A 1 166 ? 8.924 -0.303 -20.415 1.00 85.75 166 PRO A O 1
ATOM 1294 N N . SER A 1 167 ? 7.738 -0.107 -18.503 1.00 79.19 167 SER A N 1
ATOM 1295 C CA . SER A 1 167 ? 7.018 -1.390 -18.582 1.00 79.19 167 SER A CA 1
ATOM 1296 C C . SER A 1 167 ? 5.651 -1.277 -19.267 1.00 79.19 167 SER A C 1
ATOM 1298 O O . SER A 1 167 ? 5.195 -2.247 -19.863 1.00 79.19 167 SER A O 1
ATOM 1300 N N . ALA A 1 168 ? 5.044 -0.090 -19.222 1.00 74.69 168 ALA A N 1
ATOM 1301 C CA . ALA A 1 168 ? 3.806 0.305 -19.893 1.00 74.69 168 ALA A CA 1
ATOM 1302 C C . ALA A 1 168 ? 3.853 1.821 -20.165 1.00 74.69 168 ALA A C 1
ATOM 1304 O O . ALA A 1 168 ? 4.735 2.506 -19.625 1.00 74.69 168 ALA A O 1
ATOM 1305 N N . GLU A 1 169 ? 2.925 2.359 -20.960 1.00 82.56 169 GLU A N 1
ATOM 1306 C CA . GLU A 1 169 ? 2.834 3.807 -21.153 1.00 82.56 169 GLU A CA 1
ATOM 1307 C C . GLU A 1 169 ? 2.263 4.525 -19.915 1.00 82.56 169 GLU A C 1
ATOM 1309 O O . GLU A 1 169 ? 1.662 3.942 -19.003 1.00 82.56 169 GLU A O 1
ATOM 1314 N N . PHE A 1 170 ? 2.485 5.837 -19.853 1.00 87.31 170 PHE A N 1
ATOM 1315 C CA . PHE A 1 170 ? 2.108 6.657 -18.709 1.00 87.31 170 PHE A CA 1
ATOM 1316 C C . PHE A 1 170 ? 0.588 6.668 -18.484 1.00 87.31 170 PHE A C 1
ATOM 1318 O O . PHE A 1 170 ? -0.177 7.118 -19.334 1.00 87.31 170 PHE A O 1
ATOM 1325 N N . ARG A 1 171 ? 0.154 6.227 -17.294 1.00 83.94 171 ARG A N 1
ATOM 1326 C CA . ARG A 1 171 ? -1.257 6.039 -16.897 1.00 83.94 171 ARG A CA 1
ATOM 1327 C C . ARG A 1 171 ? -2.061 5.041 -17.750 1.00 83.94 171 ARG A C 1
ATOM 1329 O O . ARG A 1 171 ? -3.285 5.037 -17.626 1.00 83.94 171 ARG A O 1
ATOM 1336 N N . GLU A 1 172 ? -1.414 4.207 -18.562 1.00 67.25 172 GLU A N 1
ATOM 1337 C CA . GLU A 1 172 ? -2.084 3.256 -19.460 1.00 67.25 172 GLU A CA 1
ATOM 1338 C C . GLU A 1 172 ? -2.548 1.979 -18.739 1.00 67.25 172 GLU A C 1
ATOM 1340 O O . GLU A 1 172 ? -3.710 1.580 -18.850 1.00 67.25 172 GLU A O 1
ATOM 1345 N N . GLU A 1 173 ? -1.655 1.352 -17.968 1.00 61.91 173 GLU A N 1
ATOM 1346 C CA . GLU A 1 173 ? -1.896 0.070 -17.303 1.00 61.91 173 GLU A CA 1
ATOM 1347 C C . GLU A 1 173 ? -1.414 0.055 -15.853 1.00 61.91 173 GLU A C 1
ATOM 1349 O O . GLU A 1 173 ? -0.437 0.708 -15.489 1.00 61.91 173 GLU A O 1
ATOM 1354 N N . TRP A 1 174 ? -1.997 -0.852 -15.064 1.00 57.81 174 TRP A N 1
ATOM 1355 C CA . TRP A 1 174 ? -1.295 -1.459 -13.932 1.00 57.81 174 TRP A CA 1
ATOM 1356 C C . TRP A 1 174 ? -0.335 -2.566 -14.454 1.00 57.81 174 TRP A C 1
ATOM 1358 O O . TRP A 1 174 ? -0.518 -3.766 -14.252 1.00 57.81 174 TRP A O 1
ATOM 1368 N N . HIS A 1 175 ? 0.697 -2.092 -15.163 1.00 53.47 175 HIS A N 1
ATOM 1369 C CA . HIS A 1 175 ? 2.042 -2.647 -15.406 1.00 53.47 175 HIS A CA 1
ATOM 1370 C C . HIS A 1 175 ? 2.331 -3.962 -16.166 1.00 53.47 175 HIS A C 1
ATOM 1372 O O . HIS A 1 175 ? 3.457 -4.081 -16.648 1.00 53.47 175 HIS A O 1
ATOM 1378 N N . TYR A 1 176 ? 1.448 -4.958 -16.268 1.00 51.81 176 TYR A N 1
ATOM 1379 C CA . TYR A 1 176 ? 1.838 -6.246 -16.906 1.00 51.81 176 TYR A CA 1
ATOM 1380 C C . TYR A 1 176 ? 0.695 -7.006 -17.579 1.00 51.81 176 TYR A C 1
ATOM 1382 O O . TYR A 1 176 ? 0.896 -7.732 -18.557 1.00 51.81 176 TYR A O 1
ATOM 1390 N N . ALA A 1 177 ? -0.513 -6.857 -17.036 1.00 54.38 177 ALA A N 1
ATOM 1391 C CA . ALA A 1 177 ? -1.612 -7.759 -17.322 1.00 54.38 177 ALA A CA 1
ATOM 1392 C C . ALA A 1 177 ? -2.105 -7.698 -18.770 1.00 54.38 177 ALA A C 1
ATOM 1394 O O . ALA A 1 177 ? -2.491 -8.730 -19.326 1.00 54.38 177 ALA A O 1
ATOM 1395 N N . ARG A 1 178 ? -2.136 -6.503 -19.369 1.00 61.16 178 ARG A N 1
ATOM 1396 C CA . ARG A 1 178 ? -2.784 -6.285 -20.660 1.00 61.16 178 ARG A CA 1
ATOM 1397 C C . ARG A 1 178 ? -1.781 -6.285 -21.813 1.00 61.16 178 ARG A C 1
ATOM 1399 O O . ARG A 1 178 ? -2.093 -6.923 -22.812 1.00 61.16 178 ARG A O 1
ATOM 1406 N N . PHE A 1 179 ? -0.548 -5.803 -21.641 1.00 59.19 179 PHE A N 1
ATOM 1407 C CA . PHE A 1 179 ? 0.515 -6.024 -22.637 1.00 59.19 179 PHE A CA 1
ATOM 1408 C C . PHE A 1 179 ? 0.677 -7.514 -22.999 1.00 59.19 179 PHE A C 1
ATOM 1410 O O . PHE A 1 179 ? 0.676 -7.876 -24.178 1.00 59.19 179 PHE A O 1
ATOM 1417 N N . VAL A 1 180 ? 0.758 -8.396 -21.992 1.00 61.72 180 VAL A N 1
ATOM 1418 C CA . VAL A 1 180 ? 0.843 -9.854 -22.199 1.00 61.72 180 VAL A CA 1
ATOM 1419 C C . VAL A 1 180 ? -0.460 -10.414 -22.776 1.00 61.72 180 VAL A C 1
ATOM 1421 O O . VAL A 1 180 ? -0.425 -11.291 -23.641 1.00 61.72 180 VAL A O 1
ATOM 1424 N N . LYS A 1 181 ? -1.620 -9.903 -22.351 1.00 69.44 181 LYS A N 1
ATOM 1425 C CA . LYS A 1 181 ? -2.905 -10.337 -22.902 1.00 69.44 181 LYS A CA 1
ATOM 1426 C C . LYS A 1 181 ? -3.011 -10.041 -24.396 1.00 69.44 181 LYS A C 1
ATOM 1428 O O . LYS A 1 181 ? -3.324 -10.945 -25.164 1.00 69.44 181 LYS A O 1
ATOM 1433 N N . ASP A 1 182 ? -2.706 -8.817 -24.803 1.00 75.12 182 ASP A N 1
ATOM 1434 C CA . ASP A 1 182 ? -2.950 -8.332 -26.159 1.00 75.12 182 ASP A CA 1
ATOM 1435 C C . ASP A 1 182 ? -1.870 -8.831 -27.146 1.00 75.12 182 ASP A C 1
ATOM 1437 O O . ASP A 1 182 ? -2.181 -9.099 -28.305 1.00 75.12 182 ASP A O 1
ATOM 1441 N N . ASN A 1 183 ? -0.629 -9.063 -26.687 1.00 73.62 183 ASN A N 1
ATOM 1442 C CA . ASN A 1 183 ? 0.482 -9.535 -27.534 1.00 73.62 183 ASN A CA 1
ATOM 1443 C C . ASN A 1 183 ? 0.772 -11.047 -27.449 1.00 73.62 183 ASN A C 1
ATOM 1445 O O . ASN A 1 183 ? 1.471 -11.572 -28.315 1.00 73.62 183 ASN A O 1
ATOM 1449 N N . ILE A 1 184 ? 0.273 -11.759 -26.430 1.00 75.38 184 ILE A N 1
ATOM 1450 C CA . ILE A 1 184 ? 0.519 -13.203 -26.246 1.00 75.38 184 ILE A CA 1
ATOM 1451 C C . ILE A 1 184 ? -0.793 -13.973 -26.080 1.00 75.38 184 ILE A C 1
ATOM 1453 O O . ILE A 1 184 ? -1.042 -14.897 -26.852 1.00 75.38 184 ILE A O 1
ATOM 1457 N N . PHE A 1 185 ? -1.654 -13.621 -25.118 1.00 86.25 185 PHE A N 1
ATOM 1458 C CA . PHE A 1 185 ? -2.837 -14.450 -24.841 1.00 86.25 185 PHE A CA 1
ATOM 1459 C C . PHE A 1 185 ? -3.855 -14.426 -25.984 1.00 86.25 185 PHE A C 1
ATOM 1461 O O . PHE A 1 185 ? -4.309 -15.485 -26.410 1.00 86.25 185 PHE A O 1
ATOM 1468 N N . VAL A 1 186 ? -4.184 -13.248 -26.515 1.00 83.75 186 VAL A N 1
ATOM 1469 C CA . VAL A 1 186 ? -5.142 -13.087 -27.616 1.00 83.75 186 VAL A CA 1
ATOM 1470 C C . VAL A 1 186 ? -4.616 -13.717 -28.919 1.00 83.75 186 VAL A C 1
ATOM 1472 O O . VAL A 1 186 ? -5.343 -14.537 -29.483 1.00 83.75 186 VAL A O 1
ATOM 1475 N N . PRO A 1 187 ? -3.367 -13.467 -29.377 1.00 85.44 187 PRO A N 1
ATOM 1476 C CA . PRO A 1 187 ? -2.822 -14.129 -30.569 1.00 85.44 187 PRO A CA 1
ATOM 1477 C C . PRO A 1 187 ? -2.710 -15.658 -30.467 1.00 85.44 187 PRO A C 1
ATOM 1479 O O . PRO A 1 187 ? -2.789 -16.337 -31.488 1.00 85.44 187 PRO A O 1
ATOM 1482 N N . LEU A 1 188 ? -2.539 -16.209 -29.258 1.00 74.12 188 LEU A N 1
ATOM 1483 C CA . LEU A 1 188 ? -2.452 -17.657 -29.016 1.00 74.12 188 LEU A CA 1
ATOM 1484 C C . LEU A 1 188 ? -3.790 -18.306 -28.599 1.00 74.12 188 LEU A C 1
ATOM 1486 O O . LEU A 1 188 ? -3.827 -19.510 -28.352 1.00 74.12 188 LEU A O 1
ATOM 1490 N N . GLY A 1 189 ? -4.886 -17.543 -28.509 1.00 88.25 189 GLY A N 1
ATOM 1491 C CA . GLY A 1 189 ? -6.208 -18.054 -28.115 1.00 88.25 189 GLY A CA 1
ATOM 1492 C C . GLY A 1 189 ? -6.325 -18.497 -26.647 1.00 88.25 189 GLY A C 1
ATOM 1493 O O . GLY A 1 189 ? -7.183 -19.317 -26.313 1.00 88.25 189 GLY A O 1
ATOM 1494 N N . LEU A 1 190 ? -5.474 -17.974 -25.757 1.00 76.94 190 LEU A N 1
ATOM 1495 C CA . LEU A 1 190 ? -5.398 -18.315 -24.329 1.00 76.94 190 LEU A CA 1
ATOM 1496 C C . LEU A 1 190 ? -6.504 -17.616 -23.514 1.00 76.94 190 LEU A C 1
ATOM 1498 O O . LEU A 1 190 ? -6.256 -16.867 -22.572 1.00 76.94 190 LEU A O 1
ATOM 1502 N N . ASN A 1 191 ? -7.757 -17.877 -23.887 1.00 80.75 191 ASN A N 1
ATOM 1503 C CA . ASN A 1 191 ? -8.941 -17.130 -23.444 1.00 80.75 191 ASN A CA 1
ATOM 1504 C C . ASN A 1 191 ? -9.263 -17.239 -21.939 1.00 80.75 191 ASN A C 1
ATOM 1506 O O . ASN A 1 191 ? -10.055 -16.446 -21.438 1.00 80.75 191 ASN A O 1
ATOM 1510 N N . GLN A 1 192 ? -8.671 -18.209 -21.232 1.00 75.81 192 GLN A N 1
ATOM 1511 C CA . GLN A 1 192 ? -8.852 -18.431 -19.789 1.00 75.81 192 GLN A CA 1
ATOM 1512 C C . GLN A 1 192 ? -7.670 -17.914 -18.947 1.00 75.81 192 GLN A C 1
ATOM 1514 O O . GLN A 1 192 ? -7.699 -18.014 -17.722 1.00 75.81 192 GLN A O 1
ATOM 1519 N N . THR A 1 193 ? -6.615 -17.383 -19.573 1.00 75.75 193 THR A N 1
ATOM 1520 C CA . THR A 1 193 ? -5.425 -16.895 -18.865 1.00 75.75 193 THR A CA 1
ATOM 1521 C C . THR A 1 193 ? -5.589 -15.415 -18.517 1.00 75.75 193 THR A C 1
ATOM 1523 O O . THR A 1 193 ? -5.895 -14.586 -19.372 1.00 75.75 193 THR A O 1
ATOM 1526 N N . THR A 1 194 ? -5.405 -15.069 -17.242 1.00 74.12 194 THR A N 1
ATOM 1527 C CA . THR A 1 194 ? -5.584 -13.706 -16.726 1.00 74.12 194 THR A CA 1
ATOM 1528 C C . THR A 1 194 ? -4.665 -13.446 -15.534 1.00 74.12 194 THR A C 1
ATOM 1530 O O . THR A 1 194 ? -4.267 -14.376 -14.837 1.00 74.12 194 THR A O 1
ATOM 1533 N N . PHE A 1 195 ? -4.361 -12.171 -15.296 1.00 65.25 195 PHE A N 1
ATOM 1534 C CA . PHE A 1 195 ? -3.656 -11.688 -14.105 1.00 65.25 195 PHE A CA 1
ATOM 1535 C C . PHE A 1 195 ? -4.605 -11.103 -13.045 1.00 65.25 195 PHE A C 1
ATOM 1537 O O . PHE A 1 195 ? -4.170 -10.797 -11.940 1.00 65.25 195 PHE A O 1
ATOM 1544 N N . ASP A 1 196 ? -5.897 -10.955 -13.361 1.00 65.12 196 ASP A N 1
ATOM 1545 C CA . ASP A 1 196 ? -6.923 -10.578 -12.383 1.00 65.12 196 ASP A CA 1
ATOM 1546 C C . ASP A 1 196 ? -7.451 -11.822 -11.658 1.00 65.12 196 ASP A C 1
ATOM 1548 O O . ASP A 1 196 ? -8.105 -12.681 -12.262 1.00 65.12 196 ASP A O 1
ATOM 1552 N N . SER A 1 197 ? -7.198 -11.891 -10.351 1.00 57.12 197 SER A N 1
ATOM 1553 C CA . SER A 1 197 ? -7.633 -12.986 -9.483 1.00 57.12 197 SER A CA 1
ATOM 1554 C C . SER A 1 197 ? -9.154 -13.130 -9.433 1.00 57.12 197 SER A C 1
ATOM 1556 O O . SER A 1 197 ? -9.641 -14.258 -9.428 1.00 57.12 197 SER A O 1
ATOM 1558 N N . ASN A 1 198 ? -9.915 -12.029 -9.495 1.00 62.66 198 ASN A N 1
ATOM 1559 C CA . ASN A 1 198 ? -11.380 -12.083 -9.505 1.00 62.66 198 ASN A CA 1
ATOM 1560 C C . ASN A 1 198 ? -11.918 -12.742 -10.781 1.00 62.66 198 ASN A C 1
ATOM 1562 O O . ASN A 1 198 ? -12.856 -13.534 -10.725 1.00 62.66 198 ASN A O 1
ATOM 1566 N N . SER A 1 199 ? -11.353 -12.415 -11.945 1.00 68.44 199 SER A N 1
ATOM 1567 C CA . SER A 1 199 ? -11.709 -13.052 -13.218 1.00 68.44 199 SER A CA 1
ATOM 1568 C C . SER A 1 199 ? -11.294 -14.522 -13.247 1.00 68.44 199 SER A C 1
ATOM 1570 O O . SER A 1 199 ? -12.047 -15.353 -13.752 1.00 68.44 199 SER A O 1
ATOM 1572 N N . ALA A 1 200 ? -10.135 -14.862 -12.671 1.00 68.69 200 ALA A N 1
ATOM 1573 C CA . ALA A 1 200 ? -9.698 -16.248 -12.552 1.00 68.69 200 ALA A CA 1
ATOM 1574 C C . ALA A 1 200 ? -10.638 -17.060 -11.643 1.00 68.69 200 ALA A C 1
ATOM 1576 O O . ALA A 1 200 ? -11.079 -18.139 -12.034 1.00 68.69 200 ALA A O 1
ATOM 1577 N N . GLU A 1 201 ? -11.016 -16.531 -10.478 1.00 68.25 201 GLU A N 1
ATOM 1578 C CA . GLU A 1 201 ? -11.956 -17.172 -9.551 1.00 68.25 201 GLU A CA 1
ATOM 1579 C C . GLU A 1 201 ? -13.346 -17.342 -10.185 1.00 68.25 201 GLU A C 1
ATOM 1581 O O . GLU A 1 201 ? -13.885 -18.449 -10.218 1.00 68.25 201 GLU A O 1
ATOM 1586 N N . LYS A 1 202 ? -13.884 -16.283 -10.809 1.00 75.19 202 LYS A N 1
ATOM 1587 C CA . LYS A 1 202 ? -15.166 -16.318 -11.541 1.00 75.19 202 LYS A CA 1
ATOM 1588 C C . LYS A 1 202 ? -15.178 -17.275 -12.731 1.00 75.19 202 LYS A C 1
ATOM 1590 O O . LYS A 1 202 ? -16.261 -17.677 -13.151 1.00 75.19 202 LYS A O 1
ATOM 1595 N N . SER A 1 203 ? -14.018 -17.648 -13.277 1.00 76.25 203 SER A N 1
ATOM 1596 C CA . SER A 1 203 ? -13.946 -18.662 -14.335 1.00 76.25 203 SER A CA 1
ATOM 1597 C C . SER A 1 203 ? -14.355 -20.056 -13.840 1.00 76.25 203 SER A C 1
ATOM 1599 O O . SER A 1 203 ? -14.770 -20.881 -14.648 1.00 76.25 203 SER A O 1
ATOM 1601 N N . GLY A 1 204 ? -14.236 -20.325 -12.532 1.00 75.94 204 GLY A N 1
ATOM 1602 C CA . GLY A 1 204 ? -14.419 -21.652 -11.938 1.00 75.94 204 GLY A CA 1
ATOM 1603 C C . GLY A 1 204 ? -13.227 -22.604 -12.119 1.00 75.94 204 GLY A C 1
ATOM 1604 O O . GLY A 1 204 ? -13.289 -23.736 -11.649 1.00 75.94 204 GLY A O 1
ATOM 1605 N N . TYR A 1 205 ? -12.142 -22.158 -12.767 1.00 64.81 205 TYR A N 1
ATOM 1606 C CA . TYR A 1 205 ? -10.953 -22.966 -13.080 1.00 64.81 205 TYR A CA 1
ATOM 1607 C C . TYR A 1 205 ? -9.670 -22.492 -12.368 1.00 64.81 205 TYR A C 1
ATOM 1609 O O . TYR A 1 205 ? -8.574 -22.924 -12.725 1.00 64.81 205 TYR A O 1
ATOM 1617 N N . LEU A 1 206 ? -9.778 -21.601 -11.374 1.00 61.28 206 LEU A N 1
ATOM 1618 C CA . LEU A 1 206 ? -8.629 -21.104 -10.611 1.00 61.28 206 LEU A CA 1
ATOM 1619 C C . LEU A 1 206 ? -7.960 -22.235 -9.812 1.00 61.28 206 LEU A C 1
ATOM 1621 O O . LEU A 1 206 ? -8.518 -22.747 -8.843 1.00 61.28 206 LEU A O 1
ATOM 1625 N N . ALA A 1 207 ? -6.733 -22.585 -10.196 1.00 46.88 207 ALA A N 1
ATOM 1626 C CA . ALA A 1 207 ? -5.876 -23.459 -9.406 1.00 46.88 207 ALA A CA 1
ATOM 1627 C C . ALA A 1 207 ? -5.345 -22.717 -8.168 1.00 46.88 207 ALA A C 1
ATOM 1629 O O . ALA A 1 207 ? -4.922 -21.564 -8.255 1.00 46.88 207 ALA A O 1
ATOM 1630 N N . GLN A 1 208 ? -5.336 -23.388 -7.017 1.00 51.28 208 GLN A N 1
ATOM 1631 C CA . GLN A 1 208 ? -4.782 -22.839 -5.778 1.00 51.28 208 GLN A CA 1
ATOM 1632 C C . GLN A 1 208 ? -3.251 -22.948 -5.792 1.00 51.28 208 GLN A C 1
ATOM 1634 O O . GLN A 1 208 ? -2.698 -24.015 -6.062 1.00 51.28 208 GLN A O 1
ATOM 1639 N N . GLY A 1 209 ? -2.568 -21.833 -5.528 1.00 41.56 209 GLY A N 1
ATOM 1640 C CA . GLY A 1 209 ? -1.108 -21.762 -5.508 1.00 41.56 209 GLY A CA 1
ATOM 1641 C C . GLY A 1 209 ? -0.506 -22.247 -4.188 1.00 41.56 209 GLY A C 1
ATOM 1642 O O . GLY A 1 209 ? -1.028 -21.958 -3.115 1.00 41.56 209 GLY A O 1
ATOM 1643 N N . PHE A 1 210 ? 0.635 -22.930 -4.275 1.00 43.53 210 PHE A N 1
ATOM 1644 C CA . PHE A 1 210 ? 1.453 -23.355 -3.138 1.00 43.53 210 PHE A CA 1
ATOM 1645 C C . PHE A 1 210 ? 2.909 -22.971 -3.426 1.00 43.53 210 PHE A C 1
ATOM 1647 O O . PHE A 1 210 ? 3.393 -23.227 -4.527 1.00 43.53 210 PHE A O 1
ATOM 1654 N N . VAL A 1 211 ? 3.613 -22.366 -2.464 1.00 42.25 211 VAL A N 1
ATOM 1655 C CA . VAL A 1 211 ? 5.000 -21.891 -2.641 1.00 42.25 211 VAL A CA 1
ATOM 1656 C C . VAL A 1 211 ? 5.898 -22.481 -1.555 1.00 42.25 211 VAL A C 1
ATOM 1658 O O . VAL A 1 211 ? 5.515 -22.526 -0.388 1.00 42.25 211 VAL A O 1
ATOM 1661 N N . ARG A 1 212 ? 7.093 -22.949 -1.930 1.00 51.06 212 ARG A N 1
ATOM 1662 C CA . ARG A 1 212 ? 8.115 -23.497 -1.023 1.00 51.06 212 ARG A CA 1
ATOM 1663 C C . ARG A 1 212 ? 9.496 -23.053 -1.499 1.00 51.06 212 ARG A C 1
ATOM 1665 O O . ARG A 1 212 ? 9.745 -23.067 -2.698 1.00 51.06 212 ARG A O 1
ATOM 1672 N N . ASP A 1 213 ? 10.380 -22.689 -0.574 1.00 46.88 213 ASP A N 1
ATOM 1673 C CA . ASP A 1 213 ? 11.770 -22.320 -0.882 1.00 46.88 213 ASP A CA 1
ATOM 1674 C C . ASP A 1 213 ? 12.718 -23.529 -0.729 1.00 46.88 213 ASP A C 1
ATOM 1676 O O . ASP A 1 213 ? 12.467 -24.437 0.068 1.00 46.88 213 ASP A O 1
ATOM 1680 N N . LYS A 1 214 ? 13.818 -23.536 -1.492 1.00 49.25 214 LYS A N 1
ATOM 1681 C CA . LYS A 1 214 ? 14.885 -24.561 -1.497 1.00 49.25 214 LYS A CA 1
ATOM 1682 C C . LYS A 1 214 ? 14.410 -26.005 -1.666 1.00 49.25 214 LYS A C 1
ATOM 1684 O O . LYS A 1 214 ? 14.910 -26.925 -1.014 1.00 49.25 214 LYS A O 1
ATOM 1689 N N . VAL A 1 215 ? 13.474 -26.214 -2.581 1.00 55.66 215 VAL A N 1
ATOM 1690 C CA . VAL A 1 215 ? 13.171 -27.544 -3.115 1.00 55.66 215 VAL A CA 1
ATOM 1691 C C . VAL A 1 215 ? 14.334 -27.984 -4.018 1.00 55.66 215 VAL A C 1
ATOM 1693 O O . VAL A 1 215 ? 14.796 -27.196 -4.840 1.00 55.66 215 VAL A O 1
ATOM 1696 N N . ASN A 1 216 ? 14.821 -29.228 -3.906 1.00 61.19 216 ASN A N 1
ATOM 1697 C CA . ASN A 1 216 ? 15.712 -29.782 -4.936 1.00 61.19 216 ASN A CA 1
ATOM 1698 C C . ASN A 1 216 ? 14.866 -30.217 -6.140 1.00 61.19 216 ASN A C 1
ATOM 1700 O O . ASN A 1 216 ? 14.498 -31.385 -6.271 1.00 61.19 216 ASN A O 1
ATOM 1704 N N . GLU A 1 217 ? 14.537 -29.254 -6.998 1.00 58.97 217 GLU A N 1
ATOM 1705 C CA . GLU A 1 217 ? 13.661 -29.427 -8.163 1.00 58.97 217 GLU A CA 1
ATOM 1706 C C . GLU A 1 217 ? 14.148 -30.522 -9.129 1.00 58.97 217 GLU A C 1
ATOM 1708 O O . GLU A 1 217 ? 13.337 -31.158 -9.799 1.00 58.97 217 GLU A O 1
ATOM 1713 N N . THR A 1 218 ? 15.456 -30.804 -9.144 1.00 58.22 218 THR A N 1
ATOM 1714 C CA . THR A 1 218 ? 16.079 -31.865 -9.955 1.00 58.22 218 THR A CA 1
ATOM 1715 C C . THR A 1 218 ? 15.728 -33.284 -9.491 1.00 58.22 218 THR A C 1
ATOM 1717 O O . THR A 1 218 ? 15.739 -34.208 -10.299 1.00 58.22 218 THR A O 1
ATOM 1720 N N . GLU A 1 219 ? 15.453 -33.475 -8.197 1.00 60.59 219 GLU A N 1
ATOM 1721 C CA . GLU A 1 219 ? 15.156 -34.788 -7.599 1.00 60.59 219 GLU A CA 1
ATOM 1722 C C . GLU A 1 219 ? 13.675 -34.943 -7.240 1.00 60.59 219 GLU A C 1
ATOM 1724 O O . GLU A 1 219 ? 13.096 -36.012 -7.430 1.00 60.59 219 GLU A O 1
ATOM 1729 N N . ASN A 1 220 ? 13.054 -33.891 -6.697 1.00 52.47 220 ASN A N 1
ATOM 1730 C CA . ASN A 1 220 ? 11.651 -33.899 -6.303 1.00 52.47 220 ASN A CA 1
ATOM 1731 C C . ASN A 1 220 ? 11.101 -32.470 -6.191 1.00 52.47 220 ASN A C 1
ATOM 1733 O O . ASN A 1 220 ? 11.273 -31.815 -5.163 1.00 52.47 220 ASN A O 1
ATOM 1737 N N . ILE A 1 221 ? 10.342 -32.035 -7.201 1.00 49.19 221 ILE A N 1
ATOM 1738 C CA . ILE A 1 221 ? 9.636 -30.738 -7.244 1.00 49.19 221 ILE A CA 1
ATOM 1739 C C . ILE A 1 221 ? 8.602 -30.525 -6.115 1.00 49.19 221 ILE A C 1
ATOM 1741 O O . ILE A 1 221 ? 8.119 -29.413 -5.930 1.00 49.19 221 ILE A O 1
ATOM 1745 N N . PHE A 1 222 ? 8.274 -31.558 -5.330 1.00 51.12 222 PHE A N 1
ATOM 1746 C CA . PHE A 1 222 ? 7.412 -31.474 -4.142 1.00 51.12 222 PHE A CA 1
ATOM 1747 C C . PHE A 1 222 ? 8.179 -31.621 -2.815 1.00 51.12 222 PHE A C 1
ATOM 1749 O O . PHE A 1 222 ? 7.557 -31.779 -1.759 1.00 51.12 222 PHE A O 1
ATOM 1756 N N . GLY A 1 223 ? 9.516 -31.589 -2.848 1.00 56.50 223 GLY A N 1
ATOM 1757 C CA . GLY A 1 223 ? 10.380 -31.742 -1.678 1.00 56.50 223 GLY A CA 1
ATOM 1758 C C . GLY A 1 223 ? 10.069 -30.759 -0.541 1.00 56.50 223 GLY A C 1
ATOM 1759 O O . GLY A 1 223 ? 9.574 -29.650 -0.751 1.00 56.50 223 GLY A O 1
ATOM 1760 N N . ARG A 1 224 ? 10.355 -31.176 0.697 1.00 54.84 224 ARG A N 1
ATOM 1761 C CA . ARG A 1 224 ? 10.251 -30.319 1.887 1.00 54.84 224 ARG A CA 1
ATOM 1762 C C . ARG A 1 224 ? 11.572 -29.563 2.055 1.00 54.84 224 ARG A C 1
ATOM 1764 O O . ARG A 1 224 ? 12.582 -30.181 2.380 1.00 54.84 224 ARG A O 1
ATOM 1771 N N . GLY A 1 225 ? 11.560 -28.259 1.781 1.00 57.38 225 GLY A N 1
ATOM 1772 C CA . GLY A 1 225 ? 12.719 -27.377 1.950 1.00 57.38 225 GLY A CA 1
ATOM 1773 C C . GLY A 1 225 ? 13.094 -27.136 3.418 1.00 57.38 225 GLY A C 1
ATOM 1774 O O . GLY A 1 225 ? 12.430 -27.621 4.336 1.00 57.38 225 GLY A O 1
ATOM 1775 N N . ILE A 1 226 ? 14.165 -26.366 3.642 1.00 53.16 226 ILE A N 1
ATOM 1776 C CA . ILE A 1 226 ? 14.654 -26.025 4.988 1.00 53.16 226 ILE A CA 1
ATOM 1777 C C . ILE A 1 226 ? 14.207 -24.602 5.364 1.00 53.16 226 ILE A C 1
ATOM 1779 O O . I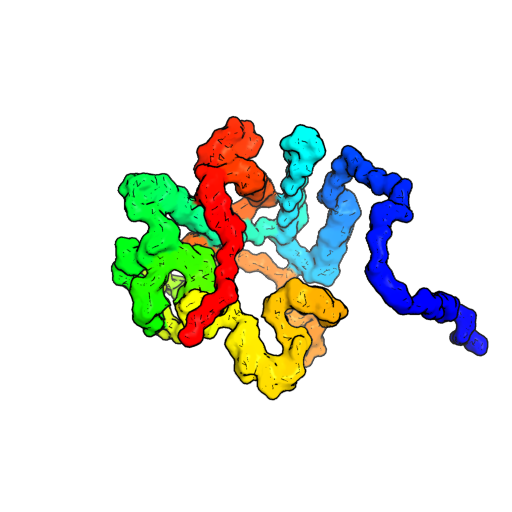LE A 1 226 ? 14.631 -23.650 4.702 1.00 53.16 226 ILE A O 1
ATOM 1783 N N . PRO A 1 227 ? 13.423 -24.430 6.443 1.00 43.69 227 PRO A N 1
ATOM 1784 C CA . PRO A 1 227 ? 13.016 -23.119 6.938 1.00 43.69 227 PRO A CA 1
ATOM 1785 C C . PRO A 1 227 ? 14.205 -22.278 7.410 1.00 43.69 227 PRO A C 1
ATOM 1787 O O . PRO A 1 227 ? 15.135 -22.786 8.041 1.00 43.69 227 PRO A O 1
ATOM 1790 N N . ARG A 1 228 ? 14.164 -20.969 7.150 1.00 43.22 228 ARG A N 1
ATOM 1791 C CA . ARG A 1 228 ? 15.161 -20.018 7.649 1.00 43.22 228 ARG A CA 1
ATOM 1792 C C . ARG A 1 228 ? 14.508 -18.673 7.951 1.00 43.22 228 ARG A C 1
ATOM 1794 O O . ARG A 1 228 ? 13.872 -18.094 7.079 1.00 43.22 228 ARG A O 1
ATOM 1801 N N . VAL A 1 229 ? 14.768 -18.135 9.142 1.00 45.38 229 VAL A N 1
ATOM 1802 C CA . VAL A 1 229 ? 14.528 -16.715 9.439 1.00 45.38 229 VAL A CA 1
ATOM 1803 C C . VAL A 1 229 ? 15.495 -15.878 8.600 1.00 45.38 229 VAL A C 1
ATOM 1805 O O . VAL A 1 229 ? 16.718 -16.002 8.740 1.00 45.38 229 VAL A O 1
ATOM 1808 N N . LEU A 1 230 ? 14.960 -15.055 7.699 1.00 44.09 230 LEU A N 1
ATOM 1809 C CA . LEU A 1 230 ? 15.750 -14.050 6.996 1.00 44.09 230 LEU A CA 1
ATOM 1810 C C . LEU A 1 230 ? 16.036 -12.904 7.977 1.00 44.09 230 LEU A C 1
ATOM 1812 O O . LEU A 1 230 ? 15.086 -12.346 8.518 1.00 44.09 230 LEU A O 1
ATOM 1816 N N . PRO A 1 231 ? 17.307 -12.549 8.244 1.00 47.72 231 PRO A N 1
ATOM 1817 C CA . PRO A 1 231 ? 17.598 -11.358 9.028 1.00 47.72 231 PRO A CA 1
ATOM 1818 C C . PRO A 1 231 ? 17.115 -10.119 8.268 1.00 47.72 231 PRO A C 1
ATOM 1820 O O . PRO A 1 231 ? 17.249 -10.063 7.043 1.00 47.72 231 PRO A O 1
ATOM 1823 N N . ILE A 1 232 ? 16.591 -9.134 9.002 1.00 51.50 232 ILE A N 1
ATOM 1824 C CA . ILE A 1 232 ? 16.134 -7.851 8.456 1.00 51.50 232 ILE A CA 1
ATOM 1825 C C . ILE A 1 232 ? 17.234 -7.257 7.560 1.00 51.50 232 ILE A C 1
ATOM 1827 O O . ILE A 1 232 ? 18.351 -6.994 8.011 1.00 51.50 232 ILE A O 1
ATOM 1831 N N . GLY A 1 233 ? 16.912 -7.099 6.273 1.00 52.81 233 GLY A N 1
ATOM 1832 C CA . GLY A 1 233 ? 17.802 -6.520 5.269 1.00 52.81 233 GLY A CA 1
ATOM 1833 C C . GLY A 1 233 ? 17.869 -4.993 5.349 1.00 52.81 233 GLY A C 1
ATOM 1834 O O . GLY A 1 233 ? 17.485 -4.379 6.343 1.00 52.81 233 GLY A O 1
ATOM 1835 N N . ILE A 1 234 ? 18.335 -4.357 4.273 1.00 54.28 234 ILE A N 1
ATOM 1836 C CA . ILE A 1 234 ? 18.298 -2.894 4.163 1.00 54.28 234 ILE A CA 1
ATOM 1837 C C . ILE A 1 234 ? 16.831 -2.448 4.097 1.00 54.28 234 ILE A C 1
ATOM 1839 O O . ILE A 1 234 ? 16.118 -2.775 3.151 1.00 54.28 234 ILE A O 1
ATOM 1843 N N . LEU A 1 235 ? 16.388 -1.702 5.109 1.00 54.50 235 LEU A N 1
ATOM 1844 C CA . LEU A 1 235 ? 15.050 -1.117 5.169 1.00 54.50 235 LEU A CA 1
ATOM 1845 C C . LEU A 1 235 ? 15.005 0.193 4.364 1.00 54.50 235 LEU A C 1
ATOM 1847 O O . LEU A 1 235 ? 15.836 1.078 4.568 1.00 54.50 235 LEU A O 1
ATOM 1851 N N . ILE A 1 236 ? 14.029 0.327 3.461 1.00 56.94 236 ILE A N 1
ATOM 1852 C CA . ILE A 1 236 ? 13.927 1.421 2.479 1.00 56.94 236 ILE A CA 1
ATOM 1853 C C . ILE A 1 236 ? 12.623 2.192 2.716 1.00 56.94 236 ILE A C 1
ATOM 1855 O O . ILE A 1 236 ? 11.606 1.976 2.042 1.00 56.94 236 ILE A O 1
ATOM 1859 N N . SER A 1 237 ? 12.662 3.089 3.706 1.00 57.53 237 SER A N 1
ATOM 1860 C CA . SER A 1 237 ? 11.511 3.896 4.131 1.00 57.53 237 SER A CA 1
ATOM 1861 C C . SER A 1 237 ? 10.782 4.517 2.932 1.00 57.53 237 SER A C 1
ATOM 1863 O O . SER A 1 237 ? 11.404 5.143 2.072 1.00 57.53 237 SER A O 1
ATOM 1865 N N . GLY A 1 238 ? 9.467 4.301 2.854 1.00 59.06 238 GLY A N 1
ATOM 1866 C CA . GLY A 1 238 ? 8.655 4.580 1.667 1.00 59.06 238 GLY A CA 1
ATOM 1867 C C . GLY A 1 238 ? 8.092 3.304 1.040 1.00 59.06 238 GLY A C 1
ATOM 1868 O O . GLY A 1 238 ? 6.882 3.087 1.013 1.00 59.06 238 GLY A O 1
ATOM 1869 N N . ALA A 1 239 ? 8.980 2.432 0.560 1.00 54.50 239 ALA A N 1
ATOM 1870 C CA . ALA A 1 239 ? 8.601 1.180 -0.093 1.00 54.50 239 ALA A CA 1
ATOM 1871 C C . ALA A 1 239 ? 8.530 -0.003 0.888 1.00 54.50 239 ALA A C 1
ATOM 1873 O O . ALA A 1 239 ? 7.670 -0.871 0.700 1.00 54.50 239 ALA A O 1
ATOM 1874 N N . GLY A 1 240 ? 9.375 -0.015 1.928 1.00 52.78 240 GLY A N 1
ATOM 1875 C CA . GLY A 1 240 ? 9.382 -1.035 2.978 1.00 52.78 240 GLY A CA 1
ATOM 1876 C C . GLY A 1 240 ? 10.244 -0.689 4.207 1.00 52.78 240 GLY A C 1
ATOM 1877 O O . GLY A 1 240 ? 11.178 0.099 4.115 1.00 52.78 240 GLY A O 1
ATOM 1878 N N . GLY A 1 241 ? 9.962 -1.284 5.367 1.00 58.62 241 GLY A N 1
ATOM 1879 C CA . GLY A 1 241 ? 10.709 -1.096 6.622 1.00 58.62 241 GLY A CA 1
ATOM 1880 C C . GLY A 1 241 ? 9.975 -0.452 7.803 1.00 58.62 241 GLY A C 1
ATOM 1881 O O . GLY A 1 241 ? 10.579 -0.257 8.856 1.00 58.62 241 GLY A O 1
ATOM 1882 N N . ALA A 1 242 ? 8.680 -0.170 7.685 1.00 62.00 242 ALA A N 1
ATOM 1883 C CA . ALA A 1 242 ? 7.804 0.109 8.818 1.00 62.00 242 ALA A CA 1
ATOM 1884 C C . ALA A 1 242 ? 7.394 -1.214 9.485 1.00 62.00 242 ALA A C 1
ATOM 1886 O O . ALA A 1 242 ? 6.337 -1.779 9.193 1.00 62.00 242 ALA A O 1
ATOM 1887 N N . VAL A 1 243 ? 8.264 -1.709 10.369 1.00 64.25 243 VAL A N 1
ATOM 1888 C CA . VAL A 1 243 ? 8.020 -2.903 11.190 1.00 64.25 243 VAL A CA 1
ATOM 1889 C C . VAL A 1 243 ? 6.962 -2.583 12.250 1.00 64.25 243 VAL A C 1
ATOM 1891 O O . VAL A 1 243 ? 7.090 -1.595 12.973 1.00 64.25 243 VAL A O 1
ATOM 1894 N N . MET A 1 244 ? 5.923 -3.414 12.356 1.00 66.75 244 MET A N 1
ATOM 1895 C CA . MET A 1 244 ? 4.806 -3.223 13.295 1.00 66.75 244 MET A CA 1
ATOM 1896 C C . MET A 1 244 ? 4.489 -4.496 14.083 1.00 66.75 244 MET A C 1
ATOM 1898 O O . MET A 1 244 ? 4.674 -5.604 13.579 1.00 66.75 244 MET A O 1
ATOM 1902 N N . SER A 1 245 ? 3.950 -4.358 15.300 1.00 73.31 245 SER A N 1
ATOM 1903 C CA . SER A 1 245 ? 3.339 -5.498 15.989 1.00 73.31 245 SER A CA 1
ATOM 1904 C C . SER A 1 245 ? 1.907 -5.741 15.499 1.00 73.31 245 SER A C 1
ATOM 1906 O O . SER A 1 245 ? 1.234 -4.844 14.992 1.00 73.31 245 SER A O 1
ATOM 1908 N N . VAL A 1 246 ? 1.387 -6.946 15.741 1.00 75.38 246 VAL A N 1
ATOM 1909 C CA . VAL A 1 246 ? -0.014 -7.319 15.459 1.00 75.38 246 VAL A CA 1
ATOM 1910 C C . VAL A 1 246 ? -1.016 -6.390 16.166 1.00 75.38 246 VAL A C 1
ATOM 1912 O O . VAL A 1 246 ? -2.097 -6.115 15.646 1.00 75.38 246 VAL A O 1
ATOM 1915 N N . LYS A 1 247 ? -0.660 -5.867 17.347 1.00 76.06 247 LYS A N 1
ATOM 1916 C CA . LYS A 1 247 ? -1.494 -4.920 18.100 1.00 76.06 247 LYS A CA 1
ATOM 1917 C C . LYS A 1 247 ? -1.494 -3.528 17.462 1.00 76.06 247 LYS A C 1
ATOM 1919 O O . LYS A 1 247 ? -2.537 -2.874 17.423 1.00 76.06 247 LYS A O 1
ATOM 1924 N N . ASP A 1 248 ? -0.355 -3.098 16.930 1.00 77.38 248 ASP A N 1
ATOM 1925 C CA . ASP A 1 248 ? -0.244 -1.820 16.222 1.00 77.38 248 ASP A CA 1
ATOM 1926 C C . ASP A 1 248 ? -0.963 -1.900 14.871 1.00 77.38 248 ASP A C 1
ATOM 1928 O O . ASP A 1 248 ? -1.695 -0.980 14.525 1.00 77.38 248 ASP A O 1
ATOM 1932 N N . ALA A 1 249 ? -0.873 -3.039 14.174 1.00 76.88 249 ALA A N 1
ATOM 1933 C CA . ALA A 1 249 ? -1.649 -3.333 12.968 1.00 76.88 249 ALA A CA 1
ATOM 1934 C C . ALA A 1 249 ? -3.167 -3.262 13.220 1.00 76.88 249 ALA A C 1
ATOM 1936 O O . ALA A 1 249 ? -3.897 -2.628 12.458 1.00 76.88 249 ALA A O 1
ATOM 1937 N N . ALA A 1 250 ? -3.643 -3.864 14.319 1.00 80.69 250 ALA A N 1
ATOM 1938 C CA . ALA A 1 250 ? -5.046 -3.786 14.730 1.00 80.69 250 ALA A CA 1
ATOM 1939 C C . ALA A 1 250 ? -5.477 -2.339 15.026 1.00 80.69 250 ALA A C 1
ATOM 1941 O O . ALA A 1 250 ? -6.550 -1.912 14.604 1.00 80.69 250 ALA A O 1
ATOM 1942 N N . THR A 1 251 ? -4.629 -1.576 15.721 1.00 83.81 251 THR A N 1
ATOM 1943 C CA . THR A 1 251 ? -4.884 -0.165 16.049 1.00 83.81 251 THR A CA 1
ATOM 1944 C C . THR A 1 251 ? -4.925 0.691 14.782 1.00 83.81 251 THR A C 1
ATOM 1946 O O . THR A 1 251 ? -5.868 1.452 14.596 1.00 83.81 251 THR A O 1
ATOM 1949 N N . TRP A 1 252 ? -3.963 0.510 13.873 1.00 84.62 252 TRP A N 1
ATOM 1950 C CA . TRP A 1 252 ? -3.883 1.188 12.578 1.00 84.62 252 TRP A CA 1
ATOM 1951 C C . TRP A 1 252 ? -5.130 0.944 11.726 1.00 84.62 252 TRP A C 1
ATOM 1953 O O . TRP A 1 252 ? -5.777 1.899 11.299 1.00 84.62 252 TRP A O 1
ATOM 1963 N N . LEU A 1 253 ? -5.521 -0.322 11.547 1.00 86.50 253 LEU A N 1
ATOM 1964 C CA . LEU A 1 253 ? -6.735 -0.690 10.818 1.00 86.50 253 LEU A CA 1
ATOM 1965 C C . LEU A 1 253 ? -7.983 -0.040 11.432 1.00 86.50 253 LEU A C 1
ATOM 1967 O O . LEU A 1 253 ? -8.844 0.454 10.707 1.00 86.50 253 LEU A O 1
ATOM 1971 N N . GLN A 1 254 ? -8.074 0.000 12.761 1.00 85.88 254 GLN A N 1
ATOM 1972 C CA . GLN A 1 254 ? -9.201 0.618 13.454 1.00 85.88 254 GLN A CA 1
ATOM 1973 C C . GLN A 1 254 ? -9.238 2.137 13.263 1.00 85.88 254 GLN A C 1
ATOM 1975 O O . GLN A 1 254 ? -10.309 2.673 12.992 1.00 85.88 254 GLN A O 1
ATOM 1980 N N . SER A 1 255 ? -8.088 2.818 13.306 1.00 86.00 255 SER A N 1
ATOM 1981 C CA . SER A 1 255 ? -8.000 4.247 12.986 1.00 86.00 255 SER A CA 1
ATOM 1982 C C . SER A 1 255 ? -8.449 4.541 11.552 1.00 86.00 255 SER A C 1
ATOM 1984 O O . SER A 1 255 ? -9.164 5.513 11.329 1.00 86.00 255 SER A O 1
ATOM 1986 N N . LEU A 1 256 ? -8.098 3.692 10.577 1.00 87.06 256 LEU A N 1
ATOM 1987 C CA . LEU A 1 256 ? -8.567 3.838 9.191 1.00 87.06 256 LEU A CA 1
ATOM 1988 C C . LEU A 1 256 ? -10.089 3.655 9.073 1.00 87.06 256 LEU A C 1
ATOM 1990 O O . LEU A 1 256 ? -10.754 4.454 8.416 1.00 87.06 256 LEU A O 1
ATOM 1994 N N . LEU A 1 257 ? -10.656 2.652 9.752 1.00 89.56 257 LEU A N 1
ATOM 1995 C CA . LEU A 1 257 ? -12.108 2.422 9.800 1.00 89.56 257 LEU A CA 1
ATOM 1996 C C . LEU A 1 257 ? -12.874 3.526 10.556 1.00 89.56 257 LEU A C 1
ATOM 1998 O O . LEU A 1 257 ? -14.067 3.712 10.322 1.00 89.56 257 LEU A O 1
ATOM 2002 N N . LEU A 1 258 ? -12.195 4.264 11.436 1.00 89.19 258 LEU A N 1
ATOM 2003 C CA . LEU A 1 258 ? -12.696 5.445 12.148 1.00 89.19 258 LEU A CA 1
ATOM 2004 C C . LEU A 1 258 ? -12.333 6.770 11.448 1.00 89.19 258 LEU A C 1
ATOM 2006 O O . LEU A 1 258 ? -12.334 7.825 12.083 1.00 89.19 258 LEU A O 1
ATOM 2010 N N . LEU A 1 259 ? -12.014 6.727 10.147 1.00 92.56 259 LEU A N 1
ATOM 2011 C CA . LEU A 1 259 ? -11.686 7.893 9.313 1.00 92.56 259 LEU A CA 1
ATOM 2012 C C . LEU A 1 259 ? -10.583 8.787 9.913 1.00 92.56 259 LEU A C 1
ATOM 2014 O O . LEU A 1 259 ? -10.649 10.012 9.848 1.00 92.56 259 LEU A O 1
ATOM 2018 N N . GLY A 1 260 ? -9.564 8.154 10.497 1.00 85.25 260 GLY A N 1
ATOM 2019 C CA . GLY A 1 260 ? -8.358 8.799 11.017 1.00 85.25 260 GLY A CA 1
ATOM 2020 C C . GLY A 1 260 ? -8.401 9.179 12.499 1.00 85.25 260 GLY A C 1
ATOM 2021 O O . GLY A 1 260 ? -7.447 9.784 12.995 1.00 85.25 260 GLY A O 1
ATOM 2022 N N . GLN A 1 261 ? -9.460 8.812 13.227 1.00 90.19 261 GLN A N 1
ATOM 2023 C CA . GLN A 1 261 ? -9.529 9.000 14.679 1.00 90.19 261 GLN A CA 1
ATOM 2024 C C . GLN A 1 261 ? -8.721 7.943 15.444 1.00 90.19 261 GLN A C 1
ATOM 2026 O O . GLN A 1 261 ? -8.662 6.777 15.062 1.00 90.19 261 GLN A O 1
ATOM 2031 N N . ASN A 1 262 ? -8.149 8.338 16.579 1.00 87.00 262 ASN A N 1
ATOM 2032 C CA . ASN A 1 262 ? -7.552 7.432 17.550 1.00 87.00 262 ASN A CA 1
ATOM 2033 C C . ASN A 1 262 ? -8.662 6.630 18.267 1.00 87.00 262 ASN A C 1
ATOM 2035 O O . ASN A 1 262 ? -9.484 7.239 18.957 1.00 87.00 262 ASN A O 1
ATOM 2039 N N . PRO A 1 263 ? -8.682 5.284 18.186 1.00 84.06 263 PRO A N 1
ATOM 2040 C CA . PRO A 1 263 ? -9.750 4.464 18.767 1.00 84.06 263 PRO A CA 1
ATOM 2041 C C . PRO A 1 263 ? -9.850 4.536 20.299 1.00 84.06 263 PRO A C 1
ATOM 2043 O O . PRO A 1 263 ? -10.885 4.178 20.854 1.00 84.06 263 PRO A O 1
ATOM 2046 N N . ALA A 1 264 ? -8.798 4.982 20.995 1.00 84.44 264 ALA A N 1
ATOM 2047 C CA . ALA A 1 264 ? -8.784 5.092 22.454 1.00 84.44 264 ALA A CA 1
ATOM 2048 C C . ALA A 1 264 ? -9.210 6.476 22.977 1.00 84.44 264 ALA A C 1
ATOM 2050 O O . ALA A 1 264 ? -9.692 6.566 24.105 1.00 84.44 264 ALA A O 1
ATOM 2051 N N . THR A 1 265 ? -9.017 7.549 22.198 1.00 88.94 265 THR A N 1
ATOM 2052 C CA . THR A 1 265 ? -9.268 8.937 22.646 1.00 88.94 265 THR A CA 1
ATOM 2053 C C . THR A 1 265 ? -10.346 9.672 21.848 1.00 88.94 265 THR A C 1
ATOM 2055 O O . THR A 1 265 ? -10.846 10.688 22.323 1.00 88.94 265 THR A O 1
ATOM 2058 N N . GLY A 1 266 ? -10.703 9.197 20.649 1.00 87.81 266 GLY A N 1
ATOM 2059 C CA . GLY A 1 266 ? -11.577 9.909 19.706 1.00 87.81 266 GLY A CA 1
ATOM 2060 C C . GLY A 1 266 ? -10.920 11.119 19.025 1.00 87.81 266 GLY A C 1
ATOM 2061 O O . GLY A 1 266 ? -11.570 11.825 18.259 1.00 87.81 266 GLY A O 1
ATOM 2062 N N . GLU A 1 267 ? -9.638 11.378 19.290 1.00 88.12 267 GLU A N 1
ATOM 2063 C CA . GLU A 1 267 ? -8.881 12.476 18.684 1.00 88.12 267 GLU A CA 1
ATOM 2064 C C . GLU A 1 267 ? -8.632 12.216 17.193 1.00 88.12 267 GLU A C 1
ATOM 2066 O O . GLU A 1 267 ? -8.229 11.117 16.814 1.00 88.12 267 GLU A O 1
ATOM 2071 N N . VAL A 1 268 ? -8.832 13.224 16.342 1.00 89.69 268 VAL A N 1
ATOM 2072 C CA . VAL A 1 268 ? -8.526 13.141 14.905 1.00 89.69 268 VAL A CA 1
ATOM 2073 C C . VAL A 1 268 ? -7.011 13.245 14.709 1.00 89.69 268 VAL A C 1
ATOM 2075 O O . VAL A 1 268 ? -6.441 14.323 14.847 1.00 89.69 268 VAL A O 1
ATOM 2078 N N . VAL A 1 269 ? -6.364 12.126 14.374 1.00 86.12 269 VAL A N 1
ATOM 2079 C CA . VAL A 1 269 ? -4.913 12.050 14.112 1.00 86.12 269 VAL A CA 1
ATOM 2080 C C . VAL A 1 269 ? -4.612 12.228 12.622 1.00 86.12 269 VAL A C 1
ATOM 2082 O O . VAL A 1 269 ? -3.601 12.820 12.252 1.00 86.12 269 VAL A O 1
ATOM 2085 N N . ILE A 1 270 ? -5.500 11.730 11.760 1.00 87.56 270 ILE A N 1
ATOM 2086 C CA . ILE A 1 270 ? -5.457 11.920 10.307 1.00 87.56 270 ILE A CA 1
ATOM 2087 C C . ILE A 1 270 ? -6.797 12.549 9.893 1.00 87.56 270 ILE A C 1
ATOM 2089 O O . ILE A 1 270 ? -7.835 12.031 10.301 1.00 87.56 270 ILE A O 1
ATOM 2093 N N . PRO A 1 271 ? -6.828 13.640 9.105 1.00 90.62 271 PRO A N 1
ATOM 2094 C CA . PRO A 1 271 ? -8.080 14.194 8.592 1.00 90.62 271 PRO A CA 1
ATOM 2095 C C . PRO A 1 271 ? -8.855 13.161 7.762 1.00 90.62 271 PRO A C 1
ATOM 2097 O O . PRO A 1 271 ? -8.259 12.436 6.963 1.00 90.62 271 PRO A O 1
ATOM 2100 N N . SER A 1 272 ? -10.183 13.120 7.894 1.00 91.81 272 SER A N 1
ATOM 2101 C CA . SER A 1 272 ? -11.013 12.125 7.198 1.00 91.81 272 SER A CA 1
ATOM 2102 C C . SER A 1 272 ? -10.859 12.187 5.676 1.00 91.81 272 SER A C 1
ATOM 2104 O O . SER A 1 272 ? -10.720 11.145 5.048 1.00 91.81 272 SER A O 1
ATOM 2106 N N . GLU A 1 273 ? -10.761 13.387 5.093 1.00 90.25 273 GLU A N 1
ATOM 2107 C CA . GLU A 1 273 ? -10.517 13.595 3.655 1.00 90.25 273 GLU A CA 1
ATOM 2108 C C . GLU A 1 273 ? -9.199 12.953 3.177 1.00 90.25 273 GLU A C 1
ATOM 2110 O O . GLU A 1 273 ? -9.129 12.411 2.070 1.00 90.25 273 GLU A O 1
ATOM 2115 N N . VAL A 1 274 ? -8.155 12.963 4.016 1.00 87.06 274 VAL A N 1
ATOM 2116 C CA . VAL A 1 274 ? -6.872 12.306 3.718 1.00 87.06 274 VAL A CA 1
ATOM 2117 C C . VAL A 1 274 ? -7.046 10.791 3.692 1.00 87.06 274 VAL A C 1
ATOM 2119 O O . VAL A 1 274 ? -6.545 10.141 2.770 1.00 87.06 274 VAL A O 1
ATOM 2122 N N . VAL A 1 275 ? -7.783 10.231 4.657 1.00 86.25 275 VAL A N 1
ATOM 2123 C CA . VAL A 1 275 ? -8.091 8.795 4.688 1.00 86.25 275 VAL A CA 1
ATOM 2124 C C . VAL A 1 275 ? -8.926 8.411 3.470 1.00 86.25 275 VAL A C 1
ATOM 2126 O O . VAL A 1 275 ? -8.499 7.554 2.701 1.00 86.25 275 VAL A O 1
ATOM 2129 N N . GLU A 1 276 ? -10.056 9.083 3.249 1.00 89.44 276 GLU A N 1
ATOM 2130 C CA . GLU A 1 276 ? -10.991 8.845 2.143 1.00 89.44 276 GLU A CA 1
ATOM 2131 C C . GLU A 1 276 ? -10.304 8.921 0.778 1.00 89.44 276 GLU A C 1
ATOM 2133 O O . GLU A 1 276 ? -10.446 8.001 -0.027 1.00 89.44 276 GLU A O 1
ATOM 2138 N N . THR A 1 277 ? -9.496 9.958 0.531 1.00 85.62 277 THR A N 1
ATOM 2139 C CA . THR A 1 277 ? -8.753 10.085 -0.732 1.00 85.62 277 THR A CA 1
ATOM 2140 C C . THR A 1 277 ? -7.770 8.932 -0.916 1.00 85.62 277 THR A C 1
ATOM 2142 O O . THR A 1 277 ? -7.694 8.353 -1.999 1.00 85.62 277 THR A O 1
ATOM 2145 N N . THR A 1 278 ? -7.043 8.559 0.140 1.00 83.12 278 THR A N 1
ATOM 2146 C CA . THR A 1 278 ? -5.987 7.539 0.067 1.00 83.12 278 THR A CA 1
ATOM 2147 C C . THR A 1 278 ? -6.536 6.113 -0.049 1.00 83.12 278 THR A C 1
ATOM 2149 O O . THR A 1 278 ? -5.893 5.268 -0.667 1.00 83.12 278 THR A O 1
ATOM 2152 N N . VAL A 1 279 ? -7.723 5.830 0.504 1.00 82.44 279 VAL A N 1
ATOM 2153 C CA . VAL A 1 279 ? -8.402 4.527 0.344 1.00 82.44 279 VAL A CA 1
ATOM 2154 C C . VAL A 1 279 ? -9.319 4.468 -0.884 1.00 82.44 279 VAL A C 1
ATOM 2156 O O . VAL A 1 279 ? -9.845 3.401 -1.202 1.00 82.44 279 VAL A O 1
ATOM 2159 N N . SER A 1 280 ? -9.519 5.585 -1.594 1.00 81.38 280 SER A N 1
ATOM 2160 C CA . SER A 1 280 ? -10.329 5.615 -2.815 1.00 81.38 280 SER A CA 1
ATOM 2161 C C . SER A 1 280 ? -9.629 4.907 -3.983 1.00 81.38 280 SER A C 1
ATOM 2163 O O . SER A 1 280 ? -8.478 5.182 -4.326 1.00 81.38 280 SER A O 1
ATOM 2165 N N . GLY A 1 281 ? -10.336 3.972 -4.623 1.00 67.88 281 GLY A N 1
ATOM 2166 C CA . GLY A 1 281 ? -9.816 3.239 -5.777 1.00 67.88 281 GLY A CA 1
ATOM 2167 C C . GLY A 1 281 ? -9.771 4.104 -7.039 1.00 67.88 281 GLY A C 1
ATOM 2168 O O . GLY A 1 281 ? -10.805 4.571 -7.517 1.00 67.88 281 GLY A O 1
ATOM 2169 N N . LEU A 1 282 ? -8.584 4.268 -7.629 1.00 63.88 282 LEU A N 1
ATOM 2170 C CA . LEU A 1 282 ? -8.400 4.979 -8.898 1.00 63.88 282 LEU A CA 1
ATOM 2171 C C . LEU A 1 282 ? -8.524 4.025 -10.094 1.00 63.88 282 LEU A C 1
ATOM 2173 O O . LEU A 1 282 ? -7.590 3.293 -10.425 1.00 63.88 282 LEU A O 1
ATOM 2177 N N . GLY A 1 283 ? -9.664 4.068 -10.783 1.00 53.72 283 GLY A N 1
ATOM 2178 C CA . GLY A 1 283 ? -9.868 3.342 -12.038 1.00 53.72 283 GLY A CA 1
ATOM 2179 C C . GLY A 1 283 ? -9.259 4.060 -13.248 1.00 53.72 283 GLY A C 1
ATOM 2180 O O . GLY A 1 283 ? -9.514 5.245 -13.468 1.00 53.72 283 GLY A O 1
ATOM 2181 N N . ILE A 1 284 ? -8.511 3.332 -14.083 1.00 54.28 284 ILE A N 1
ATOM 2182 C CA . ILE A 1 284 ? -8.202 3.758 -15.457 1.00 54.28 284 ILE A CA 1
ATOM 2183 C C . ILE A 1 284 ? -9.399 3.338 -16.316 1.00 54.28 284 ILE A C 1
ATOM 2185 O O . ILE A 1 284 ? -9.549 2.164 -16.637 1.00 54.28 284 ILE A O 1
ATOM 2189 N N . VAL A 1 285 ? -10.296 4.280 -16.622 1.00 48.31 285 VAL A N 1
ATOM 2190 C CA . VAL A 1 285 ? -11.561 3.960 -17.313 1.00 48.31 285 VAL A CA 1
ATOM 2191 C C . VAL A 1 285 ? -11.363 3.828 -18.828 1.00 48.31 285 VAL A C 1
ATOM 2193 O O . VAL A 1 285 ? -11.992 2.978 -19.448 1.00 48.31 285 VAL A O 1
ATOM 2196 N N . PHE A 1 286 ? -10.447 4.609 -19.411 1.00 43.03 286 PHE A N 1
ATOM 2197 C CA . PHE A 1 286 ? -9.986 4.469 -20.794 1.00 43.03 286 PHE A CA 1
ATOM 2198 C C . PHE A 1 286 ? -8.511 4.876 -20.892 1.00 43.03 286 PHE A C 1
ATOM 2200 O O . PHE A 1 286 ? -8.135 5.939 -20.392 1.00 43.03 286 PHE A O 1
ATOM 2207 N N . GLY A 1 287 ? -7.691 4.049 -21.545 1.00 37.16 287 GLY A N 1
ATOM 2208 C CA . GLY A 1 287 ? -6.402 4.496 -22.076 1.00 37.16 287 GLY A CA 1
ATOM 2209 C C . GLY A 1 287 ? -6.651 5.423 -23.265 1.00 37.16 287 GLY A C 1
ATOM 2210 O O . GLY A 1 287 ? -7.566 5.171 -24.052 1.00 37.16 287 GLY A O 1
ATOM 2211 N N . ILE A 1 288 ? -5.886 6.508 -23.366 1.00 37.41 288 ILE A N 1
ATOM 2212 C CA . ILE A 1 288 ? -5.953 7.407 -24.522 1.00 37.41 288 ILE A CA 1
ATOM 2213 C C . ILE A 1 288 ? -5.210 6.704 -25.664 1.00 37.41 288 ILE A C 1
ATOM 2215 O O . ILE A 1 288 ? -4.065 6.311 -25.466 1.00 37.41 288 ILE A O 1
ATOM 2219 N N . ALA A 1 289 ? -5.887 6.500 -26.794 1.00 34.12 289 ALA A N 1
ATOM 2220 C CA . ALA A 1 289 ? -5.314 5.919 -28.011 1.00 34.12 289 ALA A CA 1
ATOM 2221 C C . ALA A 1 289 ? -4.625 6.978 -28.890 1.00 34.12 289 ALA A C 1
ATOM 2223 O O . ALA A 1 289 ? -4.958 8.176 -28.719 1.00 34.12 289 ALA A O 1
#

Radius of gyration: 25.13 Å; chains: 1; bounding box: 66×84×53 Å

InterPro domains:
  IPR012338 Beta-lactamase/transpeptidase-like [G3DSA:3.40.710.10] (40-176)
  IPR012338 Beta-lactamase/transpeptidase-like [G3DSA:3.40.710.10] (177-288)
  IPR012338 Beta-lactamase/transpeptidase-like [SSF56601] (41-257)
  IPR050491 Beta-lactamase AmpC-like [PTHR46825] (86-176)